Protein AF-A0A2E7J414-F1 (afdb_monomer_lite)

Structure (mmCIF, N/CA/C/O backbone):
data_AF-A0A2E7J414-F1
#
_entry.id   AF-A0A2E7J414-F1
#
loop_
_atom_site.group_PDB
_atom_site.id
_atom_site.type_symbol
_atom_site.label_atom_id
_atom_site.label_alt_id
_atom_site.label_comp_id
_atom_site.label_asym_id
_atom_site.label_entity_id
_atom_site.label_seq_id
_atom_site.pdbx_PDB_ins_code
_atom_site.Cartn_x
_atom_site.Cartn_y
_atom_site.Cartn_z
_atom_site.occupancy
_atom_site.B_iso_or_equiv
_atom_site.auth_seq_id
_atom_site.auth_comp_id
_atom_site.auth_asym_id
_atom_site.auth_atom_id
_atom_site.pdbx_PDB_model_num
ATOM 1 N N . MET A 1 1 ? 1.919 24.018 31.136 1.00 40.91 1 MET A N 1
ATOM 2 C CA . MET A 1 1 ? 0.605 23.724 30.531 1.00 40.91 1 MET A CA 1
ATOM 3 C C . MET A 1 1 ? 0.547 22.212 30.386 1.00 40.91 1 MET A C 1
ATOM 5 O O . MET A 1 1 ? 1.388 21.680 29.678 1.00 40.91 1 MET A O 1
ATOM 9 N N . LYS A 1 2 ? -0.281 21.501 31.162 1.00 40.59 2 LYS A N 1
ATOM 10 C CA . LYS A 1 2 ? -0.422 20.047 30.995 1.00 40.59 2 LYS A CA 1
ATOM 11 C C . LYS A 1 2 ? -1.263 19.840 29.737 1.00 40.59 2 LYS A C 1
ATOM 13 O O . LYS A 1 2 ? -2.448 20.152 29.769 1.00 40.59 2 LYS A O 1
ATOM 18 N N . MET A 1 3 ? -0.650 19.414 28.633 1.00 47.94 3 MET A N 1
ATOM 19 C CA . MET A 1 3 ? -1.403 18.806 27.534 1.00 47.94 3 MET A CA 1
ATOM 20 C C . MET A 1 3 ? -2.250 17.697 28.162 1.00 47.94 3 MET A C 1
ATOM 22 O O . MET A 1 3 ? -1.711 16.874 28.900 1.00 47.94 3 MET A O 1
ATOM 26 N N . ASN A 1 4 ? -3.568 17.726 27.959 1.00 56.62 4 ASN A N 1
ATOM 27 C CA . ASN A 1 4 ? -4.422 16.597 28.318 1.00 56.62 4 ASN A CA 1
ATOM 28 C C . ASN A 1 4 ? -3.848 15.372 27.594 1.00 56.62 4 ASN A C 1
ATOM 30 O O . ASN A 1 4 ? -3.858 15.351 26.366 1.00 56.62 4 ASN A O 1
ATOM 34 N N . GLU A 1 5 ? -3.309 14.395 28.327 1.00 59.69 5 GLU A N 1
ATOM 35 C CA . GLU A 1 5 ? -2.632 13.215 27.753 1.00 59.69 5 GLU A CA 1
ATOM 36 C C . GLU A 1 5 ? -3.516 12.495 26.714 1.00 59.69 5 GLU A C 1
ATOM 38 O O . GLU A 1 5 ? -3.015 12.058 25.679 1.00 59.69 5 GLU A O 1
ATOM 43 N N . PHE A 1 6 ? -4.840 12.528 26.921 1.00 60.97 6 PHE A N 1
ATOM 44 C CA . PHE A 1 6 ? -5.899 12.014 26.038 1.00 60.97 6 PHE A CA 1
ATOM 45 C C . PHE A 1 6 ? -6.058 12.734 24.683 1.00 60.97 6 PHE A C 1
ATOM 47 O O . PHE A 1 6 ? -6.895 12.346 23.879 1.00 60.97 6 PHE A O 1
ATOM 54 N N . ARG A 1 7 ? -5.300 13.804 24.418 1.00 72.75 7 ARG A N 1
ATOM 55 C CA . ARG A 1 7 ? -5.292 14.515 23.122 1.00 72.75 7 ARG A CA 1
ATOM 56 C C . ARG A 1 7 ? -3.905 14.604 22.493 1.00 72.75 7 ARG A C 1
ATOM 58 O O . ARG A 1 7 ? -3.725 15.323 21.513 1.00 72.75 7 ARG A O 1
ATOM 65 N N . SER A 1 8 ? -2.916 13.917 23.064 1.00 88.69 8 SER A N 1
ATOM 66 C CA . SER A 1 8 ? -1.578 13.892 22.475 1.00 88.69 8 SER A CA 1
ATOM 67 C C . SER A 1 8 ? -1.601 13.199 21.102 1.00 88.69 8 SER A C 1
ATOM 69 O O . SER A 1 8 ? -2.356 12.237 20.931 1.00 88.69 8 SER A O 1
ATOM 71 N N . PRO A 1 9 ? -0.773 13.636 20.132 1.00 91.56 9 PRO A N 1
ATOM 72 C CA . PRO A 1 9 ? -0.713 13.007 18.813 1.00 91.56 9 PRO A CA 1
ATOM 73 C C . PRO A 1 9 ? -0.449 11.501 18.884 1.00 91.56 9 PRO A C 1
ATOM 75 O O . PRO A 1 9 ? -1.093 10.733 18.182 1.00 91.56 9 PRO A O 1
ATOM 78 N N . SER A 1 10 ? 0.431 11.063 19.792 1.00 93.44 10 SER A N 1
ATOM 79 C CA . SER A 1 10 ? 0.738 9.644 19.998 1.00 93.44 10 SER A CA 1
ATOM 80 C C . SER A 1 10 ? -0.466 8.842 20.485 1.00 93.44 10 SER A C 1
ATOM 82 O O . SER A 1 10 ? -0.701 7.748 19.986 1.00 93.44 10 SER A O 1
ATOM 84 N N . TYR A 1 11 ? -1.246 9.392 21.422 1.00 94.00 11 TYR A N 1
ATOM 85 C CA . TYR A 1 11 ? -2.455 8.737 21.920 1.00 94.00 11 TYR A CA 1
ATOM 86 C C . TYR A 1 11 ? -3.505 8.599 20.813 1.00 94.00 11 TYR A C 1
ATOM 88 O O . TYR A 1 11 ? -4.060 7.522 20.620 1.00 94.00 11 TYR A O 1
ATOM 96 N N . LEU A 1 12 ? -3.748 9.669 20.048 1.00 96.06 12 LEU A N 1
ATOM 97 C CA . LEU A 1 12 ? -4.712 9.647 18.944 1.00 96.06 12 LEU A CA 1
ATOM 98 C C . LEU A 1 12 ? -4.251 8.730 17.802 1.00 96.06 12 LEU A C 1
ATOM 100 O O . LEU A 1 12 ? -5.072 8.037 17.203 1.00 96.06 12 LEU A O 1
ATOM 104 N N . ASN A 1 13 ? -2.943 8.672 17.534 1.00 96.94 13 ASN A N 1
ATOM 105 C CA . ASN A 1 13 ? -2.360 7.738 16.575 1.00 96.94 13 ASN A CA 1
ATOM 106 C C . ASN A 1 13 ? -2.588 6.285 17.002 1.00 96.94 13 ASN A C 1
ATOM 108 O O . ASN A 1 13 ? -3.041 5.474 16.199 1.00 96.94 13 ASN A O 1
ATOM 112 N N . GLU A 1 14 ? -2.314 5.958 18.267 1.00 96.62 14 GLU A N 1
ATOM 113 C CA . GLU A 1 14 ? -2.543 4.622 18.823 1.00 96.62 14 GLU A CA 1
ATOM 114 C C . GLU A 1 14 ? -4.031 4.252 18.788 1.00 96.62 14 GLU A C 1
ATOM 116 O O . GLU A 1 14 ? -4.389 3.154 18.365 1.00 96.62 14 GLU A O 1
ATOM 121 N N . LEU A 1 15 ? -4.912 5.185 19.156 1.00 96.62 15 LEU A N 1
ATOM 122 C CA . LEU A 1 15 ? -6.359 4.992 19.128 1.00 96.62 15 LEU A CA 1
ATOM 123 C C . LEU A 1 15 ? -6.866 4.666 17.716 1.00 96.62 15 LEU A C 1
ATOM 125 O O . LEU A 1 15 ? -7.542 3.656 17.516 1.00 96.62 15 LEU A O 1
ATOM 129 N N . LEU A 1 16 ? -6.488 5.472 16.721 1.00 97.75 16 LEU A N 1
ATOM 130 C CA . LEU A 1 16 ? -6.890 5.251 15.333 1.00 97.75 16 LEU A CA 1
ATOM 131 C C . LEU A 1 16 ? -6.248 3.988 14.737 1.00 97.75 16 LEU A C 1
ATOM 133 O O . LEU A 1 16 ? -6.903 3.252 13.999 1.00 97.75 16 LEU A O 1
ATOM 137 N N . THR A 1 17 ? -4.999 3.687 15.104 1.00 98.19 17 THR A N 1
ATOM 138 C CA . THR A 1 17 ? -4.317 2.445 14.706 1.00 98.19 17 THR A CA 1
ATOM 139 C C . THR A 1 17 ? -5.018 1.219 15.287 1.00 98.19 17 THR A C 1
ATOM 141 O O . THR A 1 17 ? -5.158 0.215 14.597 1.00 98.19 17 THR A O 1
ATOM 144 N N . ASN A 1 18 ? -5.532 1.293 16.517 1.00 97.69 18 ASN A N 1
ATOM 145 C CA . ASN A 1 18 ? -6.303 0.208 17.122 1.00 97.69 18 ASN A CA 1
ATOM 146 C C . ASN A 1 18 ? -7.631 -0.037 16.392 1.00 97.69 18 ASN A C 1
ATOM 148 O O . ASN A 1 18 ? -8.012 -1.192 16.192 1.00 97.69 18 ASN A O 1
ATOM 152 N N . HIS A 1 19 ? -8.330 1.020 15.968 1.00 98.38 19 HIS A N 1
ATOM 153 C CA . HIS A 1 19 ? -9.532 0.877 15.137 1.00 98.38 19 HIS A CA 1
ATOM 154 C C . HIS A 1 19 ? -9.221 0.247 13.783 1.00 98.38 19 HIS A C 1
ATOM 156 O O . HIS A 1 19 ? -9.902 -0.698 13.379 1.00 98.38 19 H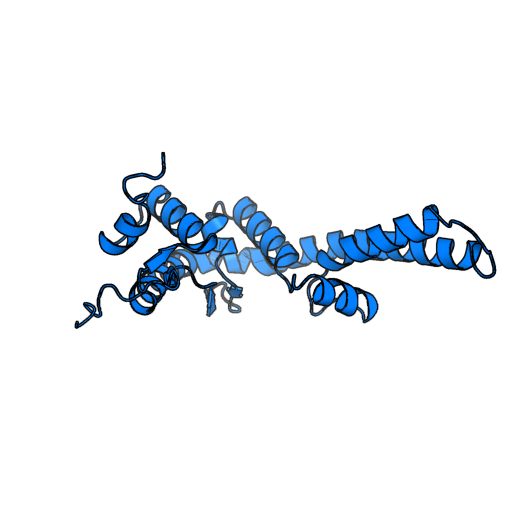IS A O 1
ATOM 162 N N . LEU A 1 20 ? -8.151 0.703 13.124 1.00 98.56 20 LEU A N 1
ATOM 163 C CA . LEU A 1 20 ? -7.664 0.087 11.894 1.00 98.56 20 LEU A CA 1
ATOM 164 C C . LEU A 1 20 ? -7.336 -1.397 12.111 1.00 98.56 20 LEU A C 1
ATOM 166 O O . LEU A 1 20 ? -7.814 -2.243 11.361 1.00 98.56 20 LEU A O 1
ATOM 170 N N . GLY A 1 21 ? -6.591 -1.725 13.167 1.00 98.06 21 GLY A N 1
ATOM 171 C CA . GLY A 1 21 ? -6.227 -3.098 13.511 1.00 98.06 21 GLY A CA 1
ATOM 172 C C . GLY A 1 21 ? -7.446 -3.995 13.703 1.00 98.06 21 GLY A C 1
ATOM 173 O O . GLY A 1 21 ? -7.512 -5.064 13.110 1.00 98.06 21 GLY A O 1
ATOM 174 N N . ARG A 1 22 ? -8.471 -3.536 14.434 1.00 98.12 22 ARG A N 1
ATOM 175 C CA . ARG A 1 22 ? -9.729 -4.287 14.610 1.00 98.12 22 ARG A CA 1
ATOM 176 C C . ARG A 1 22 ? -10.480 -4.505 13.298 1.00 98.12 22 ARG A C 1
ATOM 178 O O . ARG A 1 22 ? -11.034 -5.588 13.095 1.00 98.12 22 ARG A O 1
ATOM 185 N N . TYR A 1 23 ? -10.515 -3.499 12.421 1.00 98.12 23 TYR A N 1
ATOM 186 C CA . TYR A 1 23 ? -11.114 -3.632 11.091 1.00 98.12 23 TYR A CA 1
ATOM 187 C C . TYR A 1 23 ? -10.374 -4.680 10.255 1.00 98.12 23 TYR A C 1
ATOM 189 O O . TYR A 1 23 ? -11.012 -5.565 9.684 1.00 98.12 23 TYR A O 1
ATOM 197 N N . ILE A 1 24 ? -9.040 -4.628 10.227 1.00 98.25 24 ILE A N 1
ATOM 198 C CA . ILE A 1 24 ? -8.214 -5.603 9.507 1.00 98.25 24 ILE A CA 1
ATOM 199 C C . ILE A 1 24 ? -8.390 -7.005 10.096 1.00 98.25 24 ILE A C 1
ATOM 201 O O . ILE A 1 24 ? -8.693 -7.936 9.358 1.00 98.25 24 ILE A O 1
ATOM 205 N N . ASP A 1 25 ? -8.309 -7.157 11.416 1.00 97.44 25 ASP A N 1
ATOM 206 C CA . ASP A 1 25 ? -8.428 -8.449 12.098 1.00 97.44 25 ASP A CA 1
ATOM 207 C C . ASP A 1 25 ? -9.790 -9.111 11.881 1.00 97.44 25 ASP A C 1
ATOM 209 O O . ASP A 1 25 ? -9.872 -10.328 11.702 1.00 97.44 25 ASP A O 1
ATOM 213 N N . SER A 1 26 ? -10.865 -8.318 11.839 1.00 97.50 26 SER A N 1
ATOM 214 C CA . SER A 1 26 ? -12.214 -8.816 11.532 1.00 97.50 26 SER A CA 1
ATOM 215 C C . SER A 1 26 ? -12.315 -9.376 10.107 1.00 97.50 26 SER A C 1
ATOM 217 O O . SER A 1 26 ? -13.150 -10.239 9.834 1.00 97.50 26 SER A O 1
ATOM 219 N N . ASN A 1 27 ? -11.430 -8.933 9.212 1.00 97.81 27 ASN A N 1
ATOM 220 C CA . ASN A 1 27 ? -11.404 -9.288 7.796 1.00 97.81 27 ASN A CA 1
ATOM 221 C C . ASN A 1 27 ? -10.160 -10.095 7.383 1.00 97.81 27 ASN A C 1
ATOM 223 O O . ASN A 1 27 ? -9.979 -10.379 6.200 1.00 97.81 27 ASN A O 1
ATOM 227 N N . LYS A 1 28 ? -9.321 -10.519 8.336 1.00 97.25 28 LYS A N 1
ATOM 228 C CA . LYS A 1 28 ? -8.009 -11.122 8.051 1.00 97.25 28 LYS A CA 1
ATOM 229 C C . LYS A 1 28 ? -8.065 -12.378 7.187 1.00 97.25 28 LYS A C 1
ATOM 231 O O . LYS A 1 28 ? -7.169 -12.613 6.391 1.00 97.25 28 LYS A O 1
ATOM 236 N N . HIS A 1 29 ? -9.149 -13.151 7.284 1.00 97.69 29 HIS A N 1
ATOM 237 C CA . HIS A 1 29 ? -9.360 -14.331 6.446 1.00 97.69 29 HIS A CA 1
ATOM 238 C C . HIS A 1 29 ? -9.423 -13.970 4.952 1.00 97.69 29 HIS A C 1
ATOM 240 O O . HIS A 1 29 ? -8.772 -14.629 4.149 1.00 97.69 29 HIS A O 1
ATOM 246 N N . LEU A 1 30 ? -10.110 -12.877 4.591 1.00 97.62 30 LEU A N 1
ATOM 247 C CA . LEU A 1 30 ? -10.179 -12.388 3.210 1.00 97.62 30 LEU A CA 1
ATOM 248 C C . LEU A 1 30 ? -8.802 -11.958 2.709 1.00 97.62 30 LEU A C 1
ATOM 250 O O . LEU A 1 30 ? -8.463 -12.182 1.550 1.00 97.62 30 LEU A O 1
ATOM 254 N N . ILE A 1 31 ? -8.006 -11.339 3.581 1.00 97.25 31 ILE A N 1
ATOM 255 C CA . ILE A 1 31 ? -6.650 -10.907 3.248 1.00 97.25 31 ILE A CA 1
ATOM 256 C C . ILE A 1 31 ? -5.768 -12.137 3.039 1.00 97.25 31 ILE A C 1
ATOM 258 O O . ILE A 1 31 ? -5.191 -12.280 1.967 1.00 97.25 31 ILE A O 1
ATOM 262 N N . ASN A 1 32 ? -5.728 -13.055 4.005 1.00 96.88 32 ASN A N 1
ATOM 263 C CA . ASN A 1 32 ? -4.922 -14.275 3.955 1.00 96.88 32 ASN A CA 1
ATOM 264 C C . ASN A 1 32 ? -5.209 -15.118 2.703 1.00 96.88 32 ASN A C 1
ATOM 266 O O . ASN A 1 32 ? -4.296 -15.486 1.970 1.00 96.88 32 ASN A O 1
ATOM 270 N N . GLU A 1 33 ? -6.488 -15.353 2.398 1.00 97.44 33 GLU A N 1
ATOM 271 C CA . GLU A 1 33 ? -6.899 -16.169 1.249 1.00 97.44 33 GLU A CA 1
ATOM 272 C C . GLU A 1 33 ? -6.473 -15.585 -0.110 1.00 97.44 33 GLU A C 1
ATOM 274 O O . GLU A 1 33 ? -6.367 -16.334 -1.082 1.00 97.44 33 GLU A O 1
ATOM 279 N N . ASN A 1 34 ? -6.217 -14.273 -0.194 1.00 97.19 34 ASN A N 1
ATOM 280 C CA . ASN A 1 34 ? -5.932 -13.578 -1.454 1.00 97.19 34 ASN A CA 1
ATOM 281 C C . ASN A 1 34 ? -4.512 -12.991 -1.546 1.00 97.19 34 ASN A C 1
ATOM 283 O O . ASN A 1 34 ? -4.035 -12.733 -2.654 1.00 97.19 34 ASN A O 1
ATOM 287 N N . TYR A 1 35 ? -3.822 -12.768 -0.423 1.00 95.31 35 TYR A N 1
ATOM 288 C CA . TYR A 1 35 ? -2.569 -12.008 -0.371 1.00 95.31 35 TYR A CA 1
ATOM 289 C C . TYR A 1 35 ? -1.493 -12.587 -1.289 1.00 95.31 35 TYR A C 1
ATOM 291 O O . TYR A 1 35 ? -0.990 -11.891 -2.175 1.00 95.31 35 TYR A O 1
ATOM 299 N N . ASP A 1 36 ? -1.188 -13.875 -1.137 1.00 94.31 36 ASP A N 1
ATOM 300 C CA . ASP A 1 36 ? -0.124 -14.529 -1.898 1.00 94.31 36 ASP A CA 1
ATOM 301 C C . ASP A 1 36 ? -0.424 -14.563 -3.399 1.00 94.31 36 ASP A C 1
ATOM 303 O O . ASP A 1 36 ? 0.462 -14.316 -4.223 1.00 94.31 36 ASP A O 1
ATOM 307 N N . SER A 1 37 ? -1.677 -14.832 -3.784 1.00 96.12 37 SER A N 1
ATOM 308 C CA . SER A 1 37 ? -2.068 -14.855 -5.196 1.00 96.12 37 SER A CA 1
ATOM 309 C C . SER A 1 37 ? -2.005 -13.470 -5.833 1.00 96.12 37 SER A C 1
ATOM 311 O O . SER A 1 37 ? -1.508 -13.335 -6.957 1.00 96.12 37 SER A O 1
ATOM 313 N N . GLU A 1 38 ? -2.456 -12.435 -5.121 1.00 96.06 38 GLU A N 1
ATOM 314 C CA . GLU A 1 38 ? -2.444 -11.061 -5.619 1.00 96.06 38 GLU A CA 1
ATOM 315 C C . GLU A 1 38 ? -1.023 -10.497 -5.694 1.00 96.06 38 GLU A C 1
ATOM 317 O O . GLU A 1 38 ? -0.655 -9.897 -6.711 1.00 96.06 38 GLU A O 1
ATOM 322 N N . LEU A 1 39 ? -0.187 -10.770 -4.687 1.00 93.25 39 LEU A N 1
ATOM 323 C CA . LEU A 1 39 ? 1.233 -10.426 -4.697 1.00 93.25 39 LEU A CA 1
ATOM 324 C C . LEU A 1 39 ? 1.961 -11.132 -5.846 1.00 93.25 39 LEU A C 1
ATOM 326 O O . LEU A 1 39 ? 2.659 -10.484 -6.628 1.00 93.25 39 LEU A O 1
ATOM 330 N N . ALA A 1 40 ? 1.759 -12.441 -6.014 1.00 93.94 40 ALA A N 1
ATOM 331 C CA . ALA A 1 40 ? 2.371 -13.194 -7.105 1.00 93.94 40 ALA A CA 1
ATOM 332 C C . ALA A 1 40 ? 1.917 -12.684 -8.482 1.00 93.94 40 ALA A C 1
ATOM 334 O O . ALA A 1 40 ? 2.725 -12.598 -9.414 1.00 93.94 40 ALA A O 1
ATOM 335 N N . SER A 1 41 ? 0.637 -12.322 -8.631 1.00 94.38 41 SER A N 1
ATOM 336 C CA . SER A 1 41 ? 0.124 -11.728 -9.867 1.00 94.38 41 SER A CA 1
ATOM 337 C C . SER A 1 41 ? 0.725 -10.347 -10.129 1.00 94.38 41 SER A C 1
ATOM 339 O O . SER A 1 41 ? 1.035 -10.045 -11.284 1.00 94.38 41 SER A O 1
ATOM 341 N N . TYR A 1 42 ? 0.877 -9.510 -9.102 1.00 94.69 42 TYR A N 1
ATOM 342 C CA . TYR A 1 42 ? 1.517 -8.204 -9.220 1.00 94.69 42 TYR A CA 1
ATOM 343 C C . TYR A 1 42 ? 2.974 -8.345 -9.667 1.00 94.69 42 TYR A C 1
ATOM 345 O O . TYR A 1 42 ? 3.353 -7.799 -10.705 1.00 94.69 42 TYR A O 1
ATOM 353 N N . VAL A 1 43 ? 3.753 -9.150 -8.939 1.00 93.62 43 VAL A N 1
ATOM 354 C CA . VAL A 1 43 ? 5.177 -9.397 -9.199 1.00 93.62 43 VAL A CA 1
ATOM 355 C C . VAL A 1 43 ? 5.405 -9.923 -10.610 1.00 93.62 43 VAL A C 1
ATOM 357 O O . VAL A 1 43 ? 6.313 -9.469 -11.304 1.00 93.62 43 VAL A O 1
ATOM 360 N N . ARG A 1 44 ? 4.574 -10.866 -11.067 1.00 93.19 44 ARG A N 1
ATOM 361 C CA . ARG A 1 44 ? 4.684 -11.418 -12.422 1.00 93.19 44 ARG A CA 1
ATOM 362 C C . ARG A 1 44 ? 4.572 -10.327 -13.484 1.00 93.19 44 ARG A C 1
ATOM 364 O O . ARG A 1 44 ? 5.352 -10.319 -14.430 1.00 93.19 44 ARG A O 1
ATOM 371 N N . ASN A 1 45 ? 3.624 -9.409 -13.322 1.00 91.69 45 ASN A N 1
ATOM 372 C CA . ASN A 1 45 ? 3.375 -8.353 -14.297 1.00 91.69 45 ASN A CA 1
ATOM 373 C C . ASN A 1 45 ? 4.436 -7.246 -14.230 1.00 91.69 45 ASN A C 1
ATOM 375 O O . ASN A 1 45 ? 4.927 -6.810 -15.271 1.00 91.69 45 ASN A O 1
ATOM 379 N N . SER A 1 46 ? 4.821 -6.812 -13.026 1.00 91.62 46 SER A N 1
ATOM 380 C CA . SER A 1 46 ? 5.823 -5.754 -12.854 1.00 91.62 46 SER A CA 1
ATOM 381 C C . SER A 1 46 ? 7.204 -6.198 -13.337 1.00 91.62 46 SER A C 1
ATOM 383 O O . SER A 1 46 ? 7.888 -5.439 -14.026 1.00 91.62 46 SER A O 1
ATOM 385 N N . LYS A 1 47 ? 7.577 -7.456 -13.077 1.00 89.50 47 LYS A N 1
ATOM 386 C CA . LYS A 1 47 ? 8.842 -8.032 -13.537 1.00 89.50 47 LYS A CA 1
ATOM 387 C C . LYS A 1 47 ? 8.953 -8.051 -15.061 1.00 89.50 47 LYS A C 1
ATOM 389 O O . LYS A 1 47 ? 9.975 -7.624 -15.585 1.00 89.50 47 LYS A O 1
ATOM 394 N N . VAL A 1 48 ? 7.892 -8.449 -15.770 1.00 91.50 48 VAL A N 1
ATOM 395 C CA . VAL A 1 48 ? 7.873 -8.440 -17.245 1.00 91.50 48 VAL A CA 1
ATOM 396 C C . VAL A 1 48 ? 8.111 -7.032 -17.795 1.00 91.50 48 VAL A C 1
ATOM 398 O O . VAL A 1 48 ? 8.903 -6.861 -18.723 1.00 91.50 48 VAL A O 1
ATOM 401 N N . ILE A 1 49 ? 7.465 -6.015 -17.215 1.00 91.00 49 ILE A N 1
ATOM 402 C CA . ILE A 1 49 ? 7.653 -4.616 -17.627 1.00 91.00 49 ILE A CA 1
ATOM 403 C C . ILE A 1 49 ? 9.110 -4.199 -17.416 1.00 91.00 49 ILE A C 1
ATOM 405 O O . ILE A 1 49 ? 9.742 -3.697 -18.346 1.00 91.00 49 ILE A O 1
ATOM 409 N N . PHE A 1 50 ? 9.655 -4.434 -16.222 1.00 90.62 50 PHE A N 1
ATOM 410 C CA . PHE A 1 50 ? 11.026 -4.059 -15.886 1.00 90.62 50 PHE A CA 1
ATOM 411 C C . PHE A 1 50 ? 12.064 -4.750 -16.776 1.00 90.62 50 PHE A C 1
ATOM 413 O O . PHE A 1 50 ? 12.932 -4.081 -17.336 1.00 90.62 50 PHE A O 1
ATOM 420 N N . GLU A 1 51 ? 11.953 -6.065 -16.964 1.00 90.31 51 GLU A N 1
ATOM 421 C C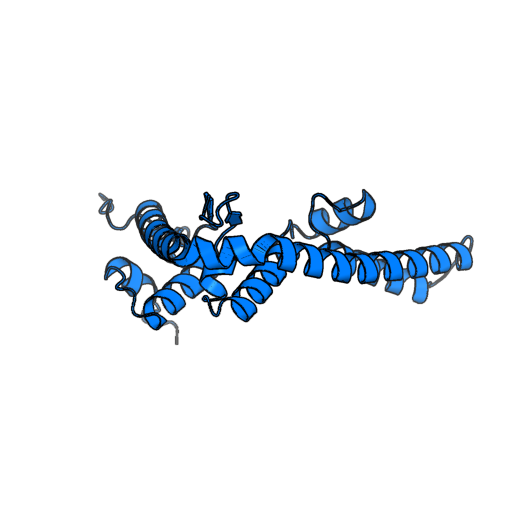A . GLU A 1 51 ? 12.882 -6.839 -17.792 1.00 90.31 51 GLU A CA 1
ATOM 422 C C . GLU A 1 51 ? 12.842 -6.391 -19.257 1.00 90.31 51 GLU A C 1
ATOM 424 O O . GLU A 1 51 ? 13.897 -6.203 -19.863 1.00 90.31 51 GLU A O 1
ATOM 429 N N . THR A 1 52 ? 11.649 -6.108 -19.791 1.00 92.69 52 THR A N 1
ATOM 430 C CA . THR A 1 52 ? 11.488 -5.581 -21.156 1.00 92.69 52 THR A CA 1
ATOM 431 C C . THR A 1 52 ? 12.176 -4.223 -21.317 1.00 92.69 52 THR A C 1
ATOM 433 O O . THR A 1 52 ? 12.905 -4.005 -22.285 1.00 92.69 52 THR A O 1
ATOM 436 N N . GLN A 1 53 ? 11.990 -3.297 -20.366 1.00 92.75 53 GLN A N 1
ATOM 437 C CA . GLN A 1 53 ? 12.654 -1.987 -20.431 1.00 92.75 53 GLN A CA 1
ATOM 438 C C . GLN A 1 53 ? 14.173 -2.114 -20.309 1.00 92.75 53 GLN A C 1
ATOM 440 O O . GLN A 1 53 ? 14.913 -1.415 -21.003 1.00 92.75 53 GLN A O 1
ATOM 445 N N . ARG A 1 54 ? 14.647 -3.035 -19.466 1.00 90.56 54 ARG A N 1
ATOM 446 C CA . ARG A 1 54 ? 16.075 -3.289 -19.280 1.00 90.56 54 ARG A CA 1
ATOM 447 C C . ARG A 1 54 ? 16.731 -3.854 -20.538 1.00 90.56 54 ARG A C 1
ATOM 449 O O . ARG A 1 54 ? 17.852 -3.469 -20.859 1.00 90.56 54 ARG A O 1
ATOM 456 N N . GLU A 1 55 ? 16.053 -4.739 -21.262 1.00 92.31 55 GLU A N 1
ATOM 457 C CA . GLU A 1 55 ? 16.545 -5.255 -22.544 1.00 92.31 55 GLU A CA 1
ATOM 458 C C . GLU A 1 55 ? 16.667 -4.137 -23.590 1.00 92.31 55 GLU A C 1
ATOM 460 O O . GLU A 1 55 ? 17.709 -3.999 -24.231 1.00 92.31 55 GLU A O 1
ATOM 465 N N . ILE A 1 56 ? 15.649 -3.276 -23.705 1.00 91.81 56 ILE A N 1
ATOM 466 C CA . ILE A 1 56 ? 15.680 -2.116 -24.611 1.00 91.81 56 ILE A CA 1
ATOM 467 C C . ILE A 1 56 ? 16.841 -1.178 -24.260 1.00 91.81 56 ILE A C 1
ATOM 469 O O . ILE A 1 56 ? 17.551 -0.724 -25.159 1.00 91.81 56 ILE A O 1
ATOM 473 N N . GLN A 1 57 ? 17.056 -0.903 -22.971 1.00 92.25 57 GLN A N 1
ATOM 474 C CA . GLN A 1 57 ? 18.150 -0.050 -22.512 1.00 92.25 57 GLN A CA 1
ATOM 475 C C . GLN A 1 57 ? 19.521 -0.635 -22.868 1.00 92.25 57 GLN A C 1
ATOM 477 O O . GLN A 1 57 ? 20.352 0.088 -23.412 1.00 92.25 57 GLN A O 1
ATOM 482 N N . ARG A 1 58 ? 19.743 -1.935 -22.629 1.00 91.00 58 ARG A N 1
ATOM 483 C CA . ARG A 1 58 ? 20.996 -2.617 -23.000 1.00 91.00 58 ARG A CA 1
ATOM 484 C C . ARG A 1 58 ? 21.256 -2.541 -24.502 1.00 91.00 58 ARG A C 1
ATOM 486 O O . ARG A 1 58 ? 22.343 -2.153 -24.915 1.00 91.00 58 ARG A O 1
ATOM 493 N N . ASN A 1 59 ? 20.239 -2.812 -25.318 1.00 91.44 59 ASN A N 1
ATOM 494 C CA . ASN A 1 59 ? 20.352 -2.720 -26.775 1.00 91.44 59 ASN A CA 1
ATOM 495 C C . ASN A 1 59 ? 20.670 -1.286 -27.236 1.00 91.44 59 ASN A C 1
ATOM 497 O O . ASN A 1 59 ? 21.450 -1.082 -28.169 1.00 91.44 59 ASN A O 1
ATOM 501 N N . ALA A 1 60 ? 20.082 -0.276 -26.584 1.00 89.44 60 ALA A N 1
ATOM 502 C CA . ALA A 1 60 ? 20.406 1.120 -26.849 1.00 89.44 60 ALA A CA 1
ATOM 503 C C . ALA A 1 60 ? 21.858 1.433 -26.452 1.00 89.44 60 ALA A C 1
ATOM 505 O O . ALA A 1 60 ? 22.595 1.998 -27.257 1.00 89.44 60 ALA A O 1
ATOM 506 N N . GLU A 1 61 ? 22.291 1.038 -25.256 1.00 88.88 61 GLU A N 1
ATOM 507 C CA . GLU A 1 61 ? 23.663 1.228 -24.775 1.00 88.88 61 GLU A CA 1
ATOM 508 C C . GLU A 1 61 ? 24.692 0.628 -25.744 1.00 88.88 61 GLU A C 1
ATOM 510 O O . GLU A 1 61 ? 25.627 1.315 -26.159 1.00 88.88 61 GLU A O 1
ATOM 515 N N . GLU A 1 62 ? 24.471 -0.609 -26.193 1.00 88.38 62 GLU A N 1
ATOM 516 C CA . GLU A 1 62 ? 25.321 -1.278 -27.180 1.00 88.38 62 GLU A CA 1
ATOM 517 C C . GLU A 1 62 ? 25.375 -0.508 -28.508 1.00 88.38 62 GLU A C 1
ATOM 519 O O . GLU A 1 62 ? 26.462 -0.248 -29.033 1.00 88.38 62 GLU A O 1
ATOM 524 N N . PHE A 1 63 ? 24.226 -0.072 -29.039 1.00 85.44 63 PHE A N 1
ATOM 525 C CA . PHE A 1 63 ? 24.153 0.673 -30.302 1.00 85.44 63 PHE A CA 1
ATOM 526 C C . PHE A 1 63 ? 24.849 2.043 -30.247 1.00 85.44 63 PHE A C 1
ATOM 528 O O . PHE A 1 63 ? 25.422 2.508 -31.247 1.00 85.44 63 PHE A O 1
ATOM 535 N N . TYR A 1 64 ? 24.766 2.714 -29.097 1.00 83.19 64 TYR A N 1
ATOM 536 C CA . TYR A 1 64 ? 25.347 4.035 -28.875 1.00 83.19 64 TYR A CA 1
ATOM 537 C C . TYR A 1 64 ? 26.776 3.994 -28.315 1.00 83.19 64 TYR A C 1
ATOM 539 O O . TYR A 1 64 ? 27.418 5.045 -28.246 1.00 83.19 64 TYR A O 1
ATOM 547 N N . SER A 1 65 ? 27.307 2.814 -27.982 1.00 75.19 65 SER A N 1
ATOM 548 C CA . SER A 1 65 ? 28.671 2.656 -27.475 1.00 75.19 65 SER A CA 1
ATOM 549 C C . SER A 1 65 ? 29.706 3.330 -28.396 1.00 75.19 65 SER A C 1
ATOM 551 O O . SER A 1 65 ? 29.752 3.121 -29.610 1.00 75.19 65 SER A O 1
ATOM 553 N N . GLY A 1 66 ? 30.511 4.231 -27.821 1.00 65.88 66 GLY A N 1
ATOM 554 C CA . GLY A 1 66 ? 31.537 4.997 -28.542 1.00 65.88 66 GLY A CA 1
ATOM 555 C C . GLY A 1 66 ? 31.038 6.189 -29.374 1.00 65.88 66 GLY A C 1
ATOM 556 O O . GLY A 1 66 ? 31.844 6.811 -30.069 1.00 65.88 66 GLY A O 1
ATOM 557 N N . ARG A 1 67 ? 29.747 6.548 -29.321 1.00 72.94 67 ARG A N 1
ATOM 558 C CA . ARG A 1 67 ? 29.215 7.731 -30.021 1.00 72.94 67 ARG A CA 1
ATOM 559 C C . ARG A 1 67 ? 29.299 8.997 -29.163 1.00 72.94 67 ARG A C 1
ATOM 561 O O . ARG A 1 67 ? 29.076 8.969 -27.960 1.00 72.94 67 ARG A O 1
ATOM 568 N N . ILE A 1 68 ? 29.577 10.131 -29.811 1.00 62.47 68 ILE A N 1
ATOM 569 C CA . ILE A 1 68 ? 29.579 11.470 -29.201 1.00 62.47 68 ILE A CA 1
ATOM 570 C C . ILE A 1 68 ? 28.342 12.224 -29.705 1.00 62.47 68 ILE A C 1
ATOM 572 O O . ILE A 1 68 ? 28.154 12.355 -30.914 1.00 62.47 68 ILE A O 1
ATOM 576 N N . GLY A 1 69 ? 27.501 12.727 -28.799 1.00 74.94 69 GLY A N 1
ATOM 577 C CA . GLY A 1 69 ? 26.304 13.506 -29.136 1.00 74.94 69 GLY A CA 1
ATOM 578 C C . GLY A 1 69 ? 25.076 13.111 -28.314 1.00 74.94 69 GLY A C 1
ATOM 579 O O . GLY A 1 69 ? 25.178 12.337 -27.369 1.00 74.94 69 GLY A O 1
ATOM 580 N N . LYS A 1 70 ? 23.905 13.658 -28.666 1.00 78.81 70 LYS A N 1
ATOM 581 C CA . LYS A 1 70 ? 22.632 13.293 -28.023 1.00 78.81 70 LYS A CA 1
ATOM 582 C C . LYS A 1 70 ? 22.250 11.854 -28.367 1.00 78.81 70 LYS A C 1
ATOM 584 O O . LYS A 1 70 ? 22.296 11.472 -29.537 1.00 78.81 70 LYS A O 1
ATOM 589 N N . MET A 1 71 ? 21.798 11.100 -27.368 1.00 86.12 71 MET A N 1
ATOM 590 C CA . MET A 1 71 ? 21.423 9.691 -27.502 1.00 86.12 71 MET A CA 1
ATOM 591 C C . MET A 1 71 ? 19.980 9.502 -27.018 1.00 86.12 71 MET A C 1
ATOM 593 O O . MET A 1 71 ? 19.743 8.823 -26.025 1.00 86.12 71 MET A O 1
ATOM 597 N N . PRO A 1 72 ? 18.987 10.096 -27.707 1.00 86.62 72 PRO A N 1
ATOM 598 C CA . PRO A 1 72 ? 17.630 10.228 -27.176 1.00 86.62 72 PRO A CA 1
ATOM 599 C C . PRO A 1 72 ? 16.978 8.887 -26.825 1.00 86.62 72 PRO A C 1
ATOM 601 O O . PRO A 1 72 ? 16.237 8.811 -25.853 1.00 86.62 72 PRO A O 1
ATOM 604 N N . ILE A 1 73 ? 17.261 7.822 -27.580 1.00 88.69 73 ILE A N 1
ATOM 605 C CA . ILE A 1 73 ? 16.726 6.487 -27.286 1.00 88.69 73 ILE A CA 1
ATOM 606 C C . ILE A 1 73 ? 17.368 5.899 -26.023 1.00 88.69 73 ILE A C 1
ATOM 608 O O . ILE A 1 73 ? 16.656 5.346 -25.190 1.00 88.69 73 ILE A O 1
ATOM 612 N N . TYR A 1 74 ? 18.682 6.066 -25.841 1.00 89.06 74 TYR A N 1
ATOM 613 C CA . TYR A 1 74 ? 19.369 5.645 -24.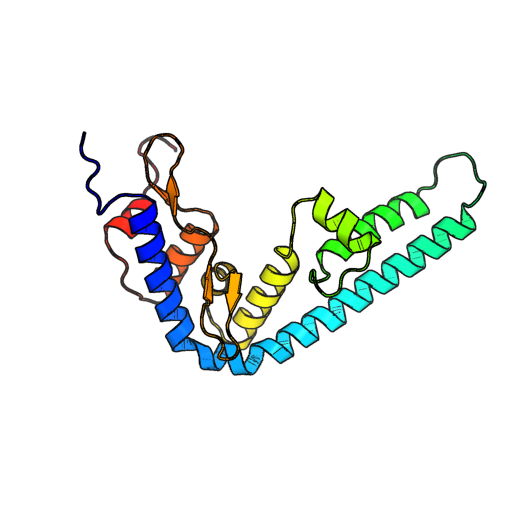618 1.00 89.06 74 TYR A CA 1
ATOM 614 C C . TYR A 1 74 ? 18.861 6.425 -23.398 1.00 89.06 74 TYR A C 1
ATOM 616 O O . TYR A 1 74 ? 18.480 5.819 -22.394 1.00 89.06 74 TYR A O 1
ATOM 624 N N . ASP A 1 75 ? 18.755 7.749 -23.516 1.00 88.44 75 ASP A N 1
ATOM 625 C CA . ASP A 1 75 ? 18.281 8.623 -22.440 1.00 88.44 75 ASP A CA 1
ATOM 626 C C . ASP A 1 75 ? 16.842 8.259 -22.022 1.00 88.44 75 ASP A C 1
ATOM 628 O O . ASP A 1 75 ? 16.557 8.073 -20.837 1.00 88.44 75 ASP A O 1
ATOM 632 N N . LEU A 1 76 ? 15.940 8.071 -22.997 1.00 90.88 76 LEU A N 1
ATOM 633 C CA . LEU A 1 76 ? 14.558 7.649 -22.745 1.00 90.88 76 LEU A CA 1
ATOM 634 C C . LEU A 1 76 ? 14.482 6.248 -22.132 1.00 90.88 76 LEU A C 1
ATOM 636 O O . LEU A 1 76 ? 13.727 6.038 -21.185 1.00 90.88 76 LEU A O 1
ATOM 640 N N . SER A 1 77 ? 15.270 5.293 -22.630 1.00 91.06 77 SER A N 1
ATOM 641 C CA . SER A 1 77 ? 15.292 3.934 -22.075 1.00 91.06 77 SER A CA 1
ATOM 642 C C . SER A 1 77 ? 15.787 3.910 -20.624 1.00 91.06 77 SER A C 1
ATOM 644 O O . SER A 1 77 ? 15.219 3.208 -19.793 1.00 91.06 77 SER A O 1
ATOM 646 N N . THR A 1 78 ? 16.768 4.749 -20.279 1.00 88.69 78 THR A N 1
ATOM 647 C CA . THR A 1 78 ? 17.281 4.885 -18.907 1.00 88.69 78 THR A CA 1
ATOM 648 C C . THR A 1 78 ? 16.220 5.455 -17.967 1.00 88.69 78 THR A C 1
ATOM 650 O O . THR A 1 78 ? 16.048 4.962 -16.848 1.00 88.69 78 THR A O 1
ATOM 653 N N . PHE A 1 79 ? 15.460 6.454 -18.428 1.00 89.50 79 PHE A N 1
ATOM 654 C CA . PHE A 1 79 ? 14.313 6.970 -17.683 1.00 89.50 79 PHE A CA 1
ATOM 655 C C . PHE A 1 79 ? 13.259 5.878 -17.448 1.00 89.50 79 PHE A C 1
ATOM 657 O O . PHE A 1 79 ? 12.810 5.694 -16.318 1.00 89.50 79 PHE A O 1
ATOM 664 N N . LEU A 1 80 ? 12.896 5.118 -18.486 1.00 91.88 80 LEU A N 1
ATOM 665 C CA . LEU A 1 80 ? 11.886 4.063 -18.380 1.00 91.88 80 LEU A CA 1
ATOM 666 C C . LEU A 1 80 ? 12.323 2.919 -17.459 1.00 91.88 80 LEU A C 1
ATOM 668 O O . LEU A 1 80 ? 11.503 2.440 -16.684 1.00 91.88 80 LEU A O 1
ATOM 672 N N . VAL A 1 81 ? 13.597 2.518 -17.479 1.00 89.69 81 VAL A N 1
ATOM 673 C CA . VAL A 1 81 ? 14.143 1.533 -16.526 1.00 89.69 81 VAL A CA 1
ATOM 674 C C . VAL A 1 81 ? 14.094 2.066 -15.095 1.00 89.69 81 VAL A C 1
ATOM 676 O O . VAL A 1 81 ? 13.701 1.338 -14.184 1.00 89.69 81 VAL A O 1
ATOM 679 N N . THR A 1 82 ? 14.433 3.342 -14.892 1.00 87.81 82 THR A N 1
ATOM 680 C CA . THR A 1 82 ? 14.320 4.002 -13.582 1.00 87.81 82 THR A CA 1
ATOM 681 C C . THR A 1 82 ? 12.878 3.972 -13.082 1.00 87.81 82 THR A C 1
ATOM 683 O O . THR A 1 82 ? 12.621 3.488 -11.984 1.00 87.81 82 THR A O 1
ATOM 686 N N . ALA A 1 83 ? 11.915 4.398 -13.899 1.00 89.06 83 ALA A N 1
ATOM 687 C CA . ALA A 1 83 ? 10.504 4.359 -13.529 1.00 89.06 83 ALA A CA 1
ATOM 688 C C . ALA A 1 83 ? 10.014 2.922 -13.275 1.00 89.06 83 ALA A C 1
ATOM 690 O O . ALA A 1 83 ? 9.357 2.664 -12.271 1.00 89.06 83 ALA A O 1
ATOM 691 N N . ALA A 1 84 ? 10.381 1.970 -14.140 1.00 90.69 84 ALA A N 1
ATOM 692 C CA . ALA A 1 84 ? 9.991 0.568 -14.015 1.00 90.69 84 ALA A CA 1
ATOM 693 C C . ALA A 1 84 ? 10.547 -0.092 -12.741 1.00 90.69 84 ALA A C 1
ATOM 695 O O . ALA A 1 84 ? 9.870 -0.925 -12.142 1.00 90.69 84 ALA A O 1
ATOM 696 N N . SER A 1 85 ? 11.744 0.301 -12.288 1.00 88.50 85 SER A N 1
ATOM 697 C CA . SER A 1 85 ? 12.328 -0.233 -11.050 1.00 88.50 85 SER A CA 1
ATOM 698 C C . SER A 1 85 ? 11.516 0.089 -9.794 1.00 88.50 85 SER A C 1
ATOM 700 O O . SER A 1 85 ? 11.528 -0.704 -8.853 1.00 88.50 85 SER A O 1
ATOM 702 N N . LEU A 1 86 ? 10.744 1.183 -9.804 1.00 89.88 86 LEU A N 1
ATOM 703 C CA . LEU A 1 86 ? 9.866 1.551 -8.689 1.00 89.88 86 LEU A CA 1
ATOM 704 C C . LEU A 1 86 ? 8.706 0.565 -8.507 1.00 89.88 86 LEU A C 1
ATOM 706 O O . LEU A 1 86 ? 8.155 0.481 -7.420 1.00 89.88 86 LEU A O 1
ATOM 710 N N . PHE A 1 87 ? 8.349 -0.213 -9.533 1.00 89.81 87 PHE A N 1
ATOM 711 C CA . PHE A 1 87 ? 7.303 -1.237 -9.444 1.00 89.81 87 PHE A CA 1
ATOM 712 C C . PHE A 1 87 ? 7.821 -2.580 -8.910 1.00 89.81 87 PHE A C 1
ATOM 714 O O . PHE A 1 87 ? 7.034 -3.488 -8.636 1.00 89.81 87 PHE A O 1
ATOM 721 N N . ILE A 1 88 ? 9.132 -2.758 -8.770 1.00 89.38 88 ILE A N 1
ATOM 722 C CA . ILE A 1 88 ? 9.694 -4.017 -8.283 1.00 89.38 88 ILE A CA 1
ATOM 723 C C . ILE A 1 88 ? 9.761 -3.963 -6.754 1.00 89.38 88 ILE A C 1
ATOM 725 O O . ILE A 1 88 ? 10.340 -3.005 -6.241 1.00 89.38 88 ILE A O 1
ATOM 729 N N . PRO A 1 89 ? 9.187 -4.940 -6.021 1.00 88.75 89 PRO A N 1
ATOM 730 C CA . PRO A 1 89 ? 9.349 -5.033 -4.568 1.00 88.75 89 PRO A CA 1
ATOM 731 C C . PRO A 1 89 ? 10.818 -5.139 -4.170 1.00 88.75 89 PRO A C 1
ATOM 733 O O . PRO A 1 89 ? 11.594 -5.772 -4.887 1.00 88.75 89 PRO A O 1
ATOM 736 N N . GLU A 1 90 ? 11.189 -4.581 -3.019 1.00 86.44 90 GLU A N 1
ATOM 737 C CA . GLU A 1 90 ? 12.577 -4.461 -2.562 1.00 86.44 90 GLU A CA 1
ATOM 738 C C . GLU A 1 90 ? 13.350 -5.783 -2.643 1.00 86.44 90 GLU A C 1
ATOM 740 O O . GLU A 1 90 ? 14.414 -5.843 -3.256 1.00 86.44 90 GLU A O 1
ATOM 745 N N . HIS A 1 91 ? 12.768 -6.869 -2.129 1.00 82.88 91 HIS A N 1
ATOM 746 C CA . HIS A 1 91 ? 13.382 -8.202 -2.101 1.00 82.88 91 HIS A CA 1
ATOM 747 C C . HIS A 1 91 ? 13.610 -8.842 -3.487 1.00 82.88 91 HIS A C 1
ATOM 749 O O . HIS A 1 91 ? 14.243 -9.894 -3.580 1.00 82.88 91 HIS A O 1
ATOM 755 N N . LEU A 1 92 ? 13.090 -8.240 -4.562 1.00 84.12 92 LEU A N 1
ATOM 756 C CA . LEU A 1 92 ? 13.248 -8.693 -5.950 1.00 84.12 92 LEU A CA 1
ATOM 757 C C . LEU A 1 92 ? 14.058 -7.719 -6.812 1.00 84.12 92 LEU A C 1
ATOM 759 O O . LEU A 1 92 ? 14.267 -7.994 -7.998 1.00 84.12 92 LEU A O 1
ATOM 763 N N . ARG A 1 93 ? 14.487 -6.579 -6.260 1.00 84.06 93 ARG A N 1
ATOM 764 C CA . ARG A 1 93 ? 15.284 -5.595 -6.995 1.00 84.06 93 ARG A CA 1
ATOM 765 C C . ARG A 1 93 ? 16.693 -6.128 -7.231 1.00 84.06 93 ARG A C 1
ATOM 767 O O . ARG A 1 93 ? 17.317 -6.699 -6.343 1.00 84.06 93 ARG A O 1
ATOM 774 N N . ASP A 1 94 ? 17.210 -5.899 -8.434 1.00 81.19 94 ASP A N 1
ATOM 775 C CA . ASP A 1 94 ? 18.644 -6.019 -8.688 1.00 81.19 94 ASP A CA 1
ATOM 776 C C . ASP A 1 94 ? 19.384 -4.730 -8.297 1.00 81.19 94 ASP A C 1
ATOM 778 O O . ASP A 1 94 ? 18.762 -3.711 -7.995 1.00 81.19 94 ASP A O 1
ATOM 782 N N . GLU A 1 95 ? 20.719 -4.755 -8.322 1.00 80.69 95 GLU A N 1
ATOM 783 C CA . GLU A 1 95 ? 21.557 -3.614 -7.918 1.00 80.69 95 GLU A CA 1
ATOM 784 C C . GLU A 1 95 ? 21.191 -2.304 -8.638 1.00 80.69 95 GLU A C 1
ATOM 786 O O . GLU A 1 95 ? 21.252 -1.228 -8.045 1.00 80.69 95 GLU A O 1
ATOM 791 N N . HIS A 1 96 ? 20.772 -2.373 -9.907 1.00 72.75 96 HIS A N 1
ATOM 792 C CA . HIS A 1 96 ? 20.371 -1.183 -10.660 1.00 72.75 96 HIS A CA 1
ATOM 793 C C . HIS A 1 96 ? 19.009 -0.656 -10.199 1.00 72.75 96 HIS A C 1
ATOM 795 O O . HIS A 1 96 ? 18.833 0.554 -10.049 1.00 72.75 96 HIS A O 1
ATOM 801 N N . ALA A 1 97 ? 18.050 -1.550 -9.957 1.00 76.12 97 ALA A N 1
ATOM 802 C CA . ALA A 1 97 ? 16.738 -1.184 -9.443 1.00 76.12 97 ALA A CA 1
ATOM 803 C C . ALA A 1 97 ? 16.803 -0.616 -8.015 1.00 76.12 97 ALA A C 1
ATOM 805 O O . ALA A 1 97 ? 16.104 0.355 -7.727 1.00 76.12 97 ALA A O 1
ATOM 806 N N . VAL A 1 98 ? 17.670 -1.159 -7.151 1.00 81.12 98 VAL A N 1
ATOM 807 C CA . VAL A 1 98 ? 17.905 -0.637 -5.791 1.00 81.12 98 VAL A CA 1
ATOM 808 C C . VAL A 1 98 ? 18.388 0.813 -5.847 1.00 81.12 98 VAL A C 1
ATOM 810 O O . VAL A 1 98 ? 17.740 1.695 -5.286 1.00 81.12 98 VAL A O 1
ATOM 813 N N . LEU A 1 99 ? 19.454 1.088 -6.608 1.00 78.94 99 LEU A N 1
ATOM 814 C CA . LEU A 1 99 ? 20.022 2.437 -6.727 1.00 78.94 99 LEU A CA 1
ATOM 815 C C . LEU A 1 99 ? 19.004 3.475 -7.220 1.00 78.94 99 LEU A C 1
ATOM 817 O O . LEU A 1 99 ? 19.054 4.642 -6.828 1.00 78.94 99 LEU A O 1
ATOM 821 N N . ASN A 1 100 ? 18.099 3.074 -8.110 1.00 77.75 100 ASN A N 1
ATOM 822 C CA . ASN A 1 100 ? 17.069 3.954 -8.650 1.00 77.75 100 ASN A CA 1
ATOM 823 C C . ASN A 1 100 ? 15.933 4.211 -7.650 1.00 77.75 100 ASN A C 1
ATOM 825 O O . ASN A 1 100 ? 15.511 5.359 -7.503 1.00 77.75 100 ASN A O 1
ATOM 829 N N . ALA A 1 101 ? 15.470 3.178 -6.941 1.00 74.00 101 ALA A N 1
ATOM 830 C CA . ALA A 1 101 ? 14.421 3.306 -5.932 1.00 74.00 101 ALA A CA 1
ATOM 831 C C . ALA A 1 101 ? 14.873 4.139 -4.721 1.00 74.00 101 ALA A C 1
ATOM 833 O O . ALA A 1 101 ? 14.132 5.011 -4.259 1.00 74.00 101 ALA A O 1
ATOM 834 N N . GLU A 1 102 ? 16.110 3.938 -4.258 1.00 79.00 102 GLU A N 1
ATOM 835 C CA . GLU A 1 102 ? 16.693 4.689 -3.141 1.00 79.00 102 GLU A CA 1
ATOM 836 C C . GLU A 1 102 ? 16.844 6.181 -3.455 1.00 79.00 102 GLU A C 1
ATOM 838 O O . GLU A 1 102 ? 16.494 7.021 -2.628 1.00 79.00 102 GLU A O 1
ATOM 843 N N . LYS A 1 103 ? 17.290 6.537 -4.670 1.00 79.00 103 LYS A N 1
ATOM 844 C CA . LYS A 1 103 ? 17.399 7.945 -5.103 1.00 79.00 103 LYS A CA 1
ATOM 845 C C . LYS A 1 103 ? 16.080 8.703 -5.012 1.00 79.00 103 LYS A C 1
ATOM 847 O O . LYS A 1 103 ? 16.093 9.915 -4.816 1.00 79.00 103 LYS A O 1
ATOM 852 N N . MET A 1 104 ? 14.964 8.008 -5.206 1.00 77.12 104 MET A N 1
ATOM 853 C CA . MET A 1 104 ? 13.629 8.598 -5.149 1.00 77.12 104 MET A CA 1
ATOM 854 C C . MET A 1 104 ? 13.029 8.560 -3.739 1.00 77.12 104 MET A C 1
ATOM 856 O O . MET A 1 104 ? 11.953 9.113 -3.537 1.00 77.12 104 MET A O 1
ATOM 860 N N . GLY A 1 105 ? 13.685 7.901 -2.773 1.00 74.19 105 GLY A N 1
ATOM 861 C CA . GLY A 1 105 ? 13.144 7.695 -1.427 1.00 74.19 105 GLY A CA 1
ATOM 862 C C . GLY A 1 105 ? 11.820 6.924 -1.421 1.00 74.19 105 GLY A C 1
ATOM 863 O O . GLY A 1 105 ? 11.046 7.047 -0.477 1.00 74.19 105 GLY A O 1
ATOM 864 N N . ALA A 1 106 ? 11.533 6.170 -2.486 1.00 69.56 106 ALA A N 1
ATOM 865 C CA . ALA A 1 106 ? 10.212 5.588 -2.711 1.00 69.56 106 ALA A CA 1
ATOM 866 C C . ALA A 1 106 ? 9.972 4.306 -1.897 1.00 69.56 106 ALA A C 1
ATOM 868 O O . ALA A 1 106 ? 8.819 3.937 -1.675 1.00 69.56 106 ALA A O 1
ATOM 869 N N . GLY A 1 107 ? 11.039 3.621 -1.460 1.00 81.75 107 GLY A N 1
ATOM 870 C CA . GLY A 1 107 ? 10.936 2.324 -0.784 1.00 81.75 107 GLY A CA 1
ATOM 871 C C . GLY A 1 107 ? 10.019 1.368 -1.555 1.00 81.75 107 GLY A C 1
ATOM 872 O O . GLY A 1 107 ? 10.093 1.294 -2.779 1.00 81.75 107 GLY A O 1
ATOM 873 N N . ASP A 1 108 ? 9.111 0.694 -0.850 1.00 87.31 108 ASP A N 1
ATOM 874 C CA . ASP A 1 108 ? 8.076 -0.169 -1.441 1.00 87.31 108 ASP A CA 1
ATOM 875 C C . ASP A 1 108 ? 6.690 0.492 -1.528 1.00 87.31 108 ASP A C 1
ATOM 877 O O . ASP A 1 108 ? 5.683 -0.191 -1.697 1.00 87.31 108 ASP A O 1
ATOM 881 N N . GLN A 1 109 ? 6.606 1.828 -1.500 1.00 85.44 109 GLN A N 1
ATOM 882 C CA . GLN A 1 109 ? 5.314 2.530 -1.542 1.00 85.44 109 GLN A CA 1
ATOM 883 C C . GLN A 1 109 ? 4.477 2.189 -2.785 1.00 85.44 109 GLN A C 1
ATOM 885 O O . GLN A 1 109 ? 3.271 1.976 -2.673 1.00 85.44 109 GLN A O 1
ATOM 890 N N . VAL A 1 110 ? 5.097 2.099 -3.968 1.00 90.06 110 VAL A N 1
ATOM 891 C CA . VAL A 1 110 ? 4.389 1.762 -5.217 1.00 90.06 110 VAL A CA 1
ATOM 892 C C . VAL A 1 110 ? 3.913 0.298 -5.222 1.00 90.06 110 VAL A C 1
ATOM 894 O O . VAL A 1 110 ? 2.717 0.081 -5.441 1.00 90.06 110 VAL A O 1
ATOM 897 N N . PRO A 1 111 ? 4.769 -0.709 -4.939 1.00 91.50 111 PRO A N 1
ATOM 898 C CA . PRO A 1 111 ? 4.328 -2.089 -4.748 1.00 91.50 111 PRO A CA 1
ATOM 899 C C . PRO A 1 111 ? 3.201 -2.236 -3.728 1.00 91.50 111 PRO A C 1
ATOM 901 O O . PRO A 1 111 ? 2.192 -2.875 -4.028 1.00 91.50 111 PRO A O 1
ATOM 904 N N . ASN A 1 112 ? 3.329 -1.592 -2.567 1.00 91.25 112 ASN A N 1
ATOM 905 C CA . ASN A 1 112 ? 2.345 -1.680 -1.491 1.00 91.25 112 ASN A CA 1
ATOM 906 C C . ASN A 1 112 ? 1.007 -1.055 -1.898 1.00 91.25 112 ASN A C 1
ATOM 908 O O . ASN A 1 112 ? -0.046 -1.636 -1.632 1.00 91.25 112 ASN A O 1
ATOM 912 N N . ALA A 1 113 ? 1.023 0.072 -2.615 1.00 93.44 113 ALA A N 1
ATOM 913 C CA . ALA A 1 113 ? -0.195 0.680 -3.142 1.00 93.44 113 ALA A CA 1
ATOM 914 C C . ALA A 1 113 ? -0.891 -0.218 -4.175 1.00 93.44 113 ALA A C 1
ATOM 916 O O . ALA A 1 113 ? -2.110 -0.387 -4.128 1.00 93.44 113 ALA A O 1
ATOM 917 N N . HIS A 1 114 ? -0.137 -0.847 -5.079 1.00 95.00 114 HIS A N 1
ATOM 918 C CA . HIS A 1 114 ? -0.709 -1.784 -6.046 1.00 95.00 114 HIS A CA 1
ATOM 919 C C . HIS A 1 114 ? -1.293 -3.033 -5.385 1.00 95.00 114 HIS A C 1
ATOM 921 O O . HIS A 1 114 ? -2.375 -3.475 -5.778 1.00 95.00 114 HIS A O 1
ATOM 927 N N . LEU A 1 115 ? -0.599 -3.594 -4.394 1.00 94.44 115 LEU A N 1
ATOM 928 C CA . LEU A 1 115 ? -1.092 -4.743 -3.645 1.00 94.44 115 LEU A CA 1
ATOM 929 C C . LEU A 1 115 ? -2.362 -4.389 -2.864 1.00 94.44 115 LEU A C 1
ATOM 931 O O . LEU A 1 115 ? -3.350 -5.110 -2.956 1.00 94.44 115 LEU A O 1
ATOM 935 N N . SER A 1 116 ? -2.379 -3.237 -2.193 1.00 96.50 116 SER A N 1
ATOM 936 C CA . SER A 1 116 ? -3.553 -2.739 -1.464 1.00 96.50 116 SER A CA 1
ATOM 937 C C . SER A 1 116 ? -4.754 -2.533 -2.389 1.00 96.50 116 SER A C 1
ATOM 939 O O . SER A 1 116 ? -5.872 -2.913 -2.051 1.00 96.50 116 SER A O 1
ATOM 941 N N . ALA A 1 117 ? -4.540 -1.984 -3.590 1.00 97.19 117 ALA A N 1
ATOM 942 C CA . ALA A 1 117 ? -5.600 -1.803 -4.583 1.00 97.19 117 ALA A CA 1
ATOM 943 C C . ALA A 1 117 ? -6.149 -3.144 -5.082 1.00 97.19 117 ALA A C 1
ATOM 945 O O . ALA A 1 117 ? -7.358 -3.312 -5.222 1.00 97.19 117 ALA A O 1
ATOM 946 N N . ARG A 1 118 ? -5.267 -4.116 -5.325 1.00 96.88 118 ARG A N 1
ATOM 947 C CA . ARG A 1 118 ? -5.656 -5.473 -5.720 1.00 96.88 118 ARG A CA 1
ATOM 948 C C . ARG A 1 118 ? -6.466 -6.175 -4.640 1.00 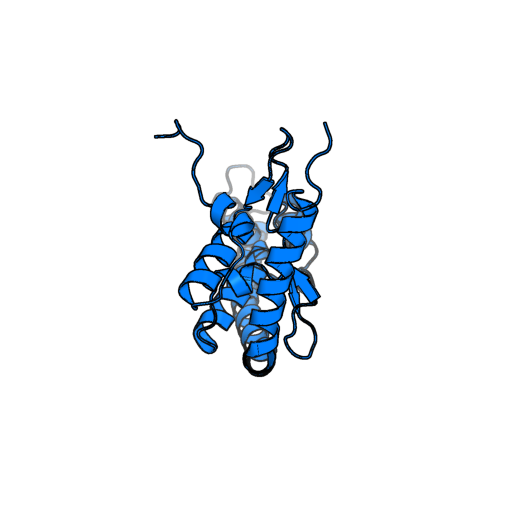96.88 118 ARG A C 1
ATOM 950 O O . ARG A 1 118 ? -7.553 -6.659 -4.935 1.00 96.88 118 ARG A O 1
ATOM 957 N N . LEU A 1 119 ? -5.975 -6.158 -3.403 1.00 97.56 119 LEU A N 1
ATOM 958 C CA . LEU A 1 119 ? -6.682 -6.700 -2.246 1.00 97.56 119 LEU A CA 1
ATOM 959 C C . LEU A 1 119 ? -8.050 -6.037 -2.081 1.00 97.56 119 LEU A C 1
ATOM 961 O O . LEU A 1 119 ? -9.045 -6.740 -1.938 1.00 97.56 119 LEU A O 1
ATOM 965 N N . SER A 1 120 ? -8.126 -4.710 -2.190 1.00 98.12 120 SER A N 1
ATOM 966 C CA . SER A 1 120 ? -9.394 -3.974 -2.133 1.00 98.12 120 SER A CA 1
ATOM 967 C C . SER A 1 120 ? -10.384 -4.456 -3.197 1.00 98.12 120 SER A C 1
ATOM 969 O O . SER A 1 120 ? -11.534 -4.738 -2.878 1.00 98.12 120 SER A O 1
ATOM 971 N N . LEU A 1 121 ? -9.939 -4.641 -4.444 1.00 97.81 121 LEU A N 1
ATOM 972 C CA . LEU A 1 121 ? -10.803 -5.102 -5.536 1.00 97.81 121 LEU A CA 1
ATOM 973 C C . LEU A 1 121 ? -11.336 -6.525 -5.333 1.00 97.81 121 LEU A C 1
ATOM 975 O O . LEU A 1 121 ? -12.483 -6.791 -5.683 1.00 97.81 121 LEU A O 1
ATOM 979 N N . VAL A 1 122 ? -10.519 -7.443 -4.810 1.00 97.94 122 VAL A N 1
ATOM 980 C CA . VAL A 1 122 ? -10.927 -8.853 -4.654 1.00 97.94 122 VAL A CA 1
ATOM 981 C C . VAL A 1 122 ? -11.699 -9.114 -3.360 1.00 97.94 122 VAL A C 1
ATOM 983 O O . VAL A 1 122 ? -12.519 -10.027 -3.320 1.00 97.94 122 VAL A O 1
ATOM 986 N N . THR A 1 123 ? -11.479 -8.305 -2.320 1.00 97.25 123 THR A N 1
ATOM 987 C CA . THR A 1 123 ? -12.120 -8.471 -1.001 1.00 97.25 123 THR A CA 1
ATOM 988 C C . THR A 1 123 ? -13.260 -7.484 -0.738 1.00 97.25 123 THR A C 1
ATOM 990 O O . THR A 1 123 ? -14.028 -7.686 0.198 1.00 97.25 123 THR A O 1
ATOM 993 N N . ASN A 1 124 ? -13.385 -6.428 -1.550 1.00 97.19 124 ASN A N 1
ATOM 994 C CA . ASN A 1 124 ? -14.212 -5.238 -1.306 1.00 97.19 124 ASN A CA 1
ATOM 995 C C . ASN A 1 124 ? -13.869 -4.460 -0.022 1.00 97.19 124 ASN A C 1
ATOM 997 O O . ASN A 1 124 ? -14.631 -3.581 0.370 1.00 97.19 124 ASN A O 1
ATOM 1001 N N . LEU A 1 125 ? -12.731 -4.741 0.620 1.00 97.69 125 LEU A N 1
ATOM 1002 C CA . LEU A 1 125 ? -12.263 -3.956 1.759 1.00 97.69 125 LEU A CA 1
ATOM 1003 C C . LEU A 1 125 ? -11.800 -2.571 1.310 1.00 97.69 125 LEU A C 1
ATOM 1005 O O . LEU A 1 125 ? -11.327 -2.383 0.183 1.00 97.69 125 LEU A O 1
ATOM 1009 N N . SER A 1 126 ? -11.887 -1.602 2.217 1.00 97.88 126 SER A N 1
ATOM 1010 C CA . SER A 1 126 ? -11.485 -0.228 1.941 1.00 97.88 126 SER A CA 1
ATOM 1011 C C . SER A 1 126 ? -10.006 -0.132 1.543 1.00 97.88 126 SER A C 1
ATOM 1013 O O . SER A 1 126 ? -9.106 -0.490 2.309 1.00 97.88 126 SER A O 1
ATOM 1015 N N . PHE A 1 127 ? -9.750 0.421 0.352 1.00 97.88 127 PHE A N 1
ATOM 1016 C CA . PHE A 1 127 ? -8.396 0.679 -0.136 1.00 97.88 127 PHE A CA 1
ATOM 1017 C C . PHE A 1 127 ? -7.575 1.553 0.828 1.00 97.88 127 PHE A C 1
ATOM 1019 O O . PHE A 1 127 ? -6.462 1.143 1.146 1.00 97.88 127 PHE A O 1
ATOM 1026 N N . PRO A 1 128 ? -8.067 2.704 1.337 1.00 97.94 128 PRO A N 1
ATOM 1027 C CA . PRO A 1 128 ? -7.323 3.477 2.331 1.00 97.94 128 PRO A CA 1
ATOM 1028 C C . PRO A 1 128 ? -6.950 2.707 3.603 1.00 97.94 128 PRO A C 1
ATOM 1030 O O . PRO A 1 128 ? -5.846 2.895 4.109 1.00 97.94 128 PRO A O 1
ATOM 1033 N N . CYS A 1 129 ? -7.826 1.829 4.105 1.00 98.06 129 CYS A N 1
ATOM 1034 C CA . CYS A 1 129 ? -7.514 0.994 5.268 1.00 98.06 129 CYS A CA 1
ATOM 1035 C C . CYS A 1 129 ? -6.399 -0.009 4.954 1.00 98.06 129 CYS A C 1
ATOM 1037 O O . CYS A 1 129 ? -5.470 -0.150 5.742 1.00 98.06 129 CYS A O 1
ATOM 1039 N N . LEU A 1 130 ? -6.448 -0.661 3.790 1.00 98.00 130 LEU A N 1
ATOM 1040 C CA . LEU A 1 130 ? -5.393 -1.581 3.358 1.00 98.00 130 LEU A CA 1
ATOM 1041 C C . LEU A 1 130 ? -4.063 -0.854 3.104 1.00 98.00 130 LEU A C 1
ATOM 1043 O O . LEU A 1 130 ? -3.021 -1.298 3.568 1.00 98.00 130 LEU A O 1
ATOM 1047 N N . LEU A 1 131 ? -4.106 0.300 2.433 1.00 97.19 131 LEU A N 1
ATOM 1048 C CA . LEU A 1 131 ? -2.928 1.109 2.108 1.00 97.19 131 LEU A CA 1
ATOM 1049 C C . LEU A 1 131 ? -2.204 1.635 3.357 1.00 97.19 131 LEU A C 1
ATOM 1051 O O . LEU A 1 131 ? -0.993 1.838 3.326 1.00 97.19 131 LEU A O 1
ATOM 1055 N N . ALA A 1 132 ? -2.935 1.890 4.442 1.00 97.12 132 ALA A N 1
ATOM 1056 C CA . ALA A 1 132 ? -2.353 2.349 5.696 1.00 97.12 132 ALA A CA 1
ATOM 1057 C C . ALA A 1 132 ? -1.517 1.269 6.405 1.00 97.12 132 ALA A C 1
ATOM 1059 O O . ALA A 1 132 ? -0.629 1.615 7.186 1.00 97.12 132 ALA A O 1
ATOM 1060 N N . VAL A 1 133 ? -1.772 -0.016 6.138 1.00 96.38 133 VAL A N 1
ATOM 1061 C CA . VAL A 1 133 ? -1.010 -1.131 6.709 1.00 96.38 133 VAL A CA 1
ATOM 1062 C C . VAL A 1 133 ? 0.334 -1.255 5.998 1.00 96.38 133 VAL A C 1
ATOM 1064 O O . VAL A 1 133 ? 0.408 -1.346 4.776 1.00 96.38 133 VAL A O 1
ATOM 1067 N N . THR A 1 134 ? 1.418 -1.289 6.771 1.00 92.31 134 THR A N 1
ATOM 1068 C CA . THR A 1 134 ? 2.773 -1.439 6.225 1.00 92.31 134 THR A CA 1
ATOM 1069 C C . THR A 1 134 ? 3.234 -2.886 6.226 1.00 92.31 134 THR A C 1
ATOM 1071 O O . THR A 1 134 ? 4.020 -3.268 5.364 1.00 92.31 134 THR A O 1
ATOM 1074 N N . THR A 1 135 ? 2.763 -3.694 7.180 1.00 91.50 135 THR A N 1
ATOM 1075 C CA . THR A 1 135 ? 3.128 -5.111 7.287 1.00 91.50 135 THR A CA 1
ATOM 1076 C C . THR A 1 135 ? 1.946 -5.947 7.768 1.00 91.50 135 THR A C 1
ATOM 1078 O O . THR A 1 135 ? 1.296 -5.602 8.758 1.00 91.50 135 THR A O 1
ATOM 1081 N N . TYR A 1 136 ? 1.727 -7.078 7.098 1.00 9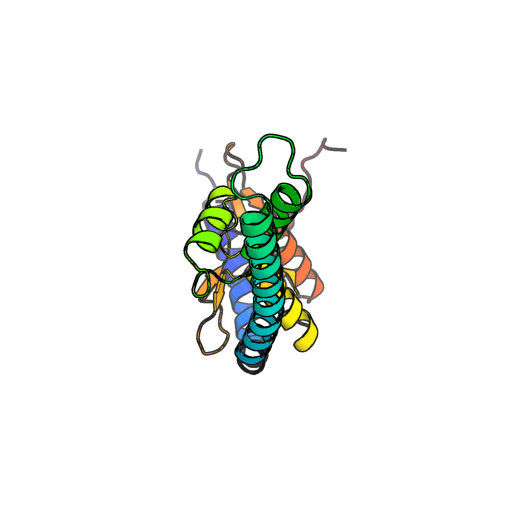2.88 136 TYR A N 1
ATOM 1082 C CA . TYR A 1 136 ? 0.799 -8.129 7.511 1.00 92.88 136 TYR A CA 1
ATOM 1083 C C . TYR A 1 136 ? 1.556 -9.343 8.055 1.00 92.88 136 TYR A C 1
ATOM 1085 O O . TYR A 1 136 ? 2.692 -9.604 7.652 1.00 92.88 136 TYR A O 1
ATOM 1093 N N . ASP A 1 137 ? 0.923 -10.098 8.949 1.00 93.19 137 ASP A N 1
ATOM 1094 C CA . ASP A 1 137 ? 1.392 -11.433 9.313 1.00 93.19 137 ASP A CA 1
ATOM 1095 C C . ASP A 1 137 ? 0.919 -12.497 8.304 1.00 93.19 137 ASP A C 1
ATOM 1097 O O . ASP A 1 137 ? 0.162 -12.226 7.372 1.00 93.19 137 ASP A O 1
ATOM 1101 N N . HIS A 1 138 ? 1.365 -13.738 8.507 1.00 90.00 138 HIS A N 1
ATOM 1102 C CA . HIS A 1 138 ? 0.965 -14.896 7.700 1.00 90.00 138 HIS A CA 1
ATOM 1103 C C . HIS A 1 138 ? -0.534 -15.246 7.755 1.00 90.00 138 HIS A C 1
ATOM 1105 O O . HIS A 1 138 ? -0.995 -16.031 6.936 1.00 90.00 138 HIS A O 1
ATOM 1111 N N . ASP A 1 139 ? -1.286 -14.687 8.707 1.00 93.12 139 ASP A N 1
ATOM 1112 C CA . ASP A 1 139 ? -2.723 -14.906 8.872 1.00 93.12 139 ASP A CA 1
ATOM 1113 C C . ASP A 1 139 ? -3.545 -13.730 8.313 1.00 93.12 139 ASP A C 1
ATOM 1115 O O . ASP A 1 139 ? -4.772 -13.717 8.452 1.00 93.12 139 ASP A O 1
ATOM 1119 N N . GLY A 1 140 ? -2.888 -12.745 7.685 1.00 92.12 140 GLY A N 1
ATOM 1120 C CA . GLY A 1 140 ? -3.510 -11.534 7.152 1.00 92.12 140 GLY A CA 1
ATOM 1121 C C . GLY A 1 140 ? -3.830 -10.470 8.207 1.00 92.12 140 GLY A C 1
ATOM 1122 O O . GLY A 1 140 ? -4.539 -9.513 7.896 1.00 92.12 140 GLY A O 1
ATOM 1123 N N . SER A 1 141 ? -3.340 -10.616 9.441 1.00 95.81 141 SER A N 1
ATOM 1124 C CA . SER A 1 141 ? -3.510 -9.632 10.519 1.00 95.81 141 SER A CA 1
ATOM 1125 C C . SER A 1 141 ? -2.528 -8.472 10.349 1.00 95.81 141 SER A C 1
ATOM 1127 O O . SER A 1 141 ? -1.435 -8.636 9.800 1.00 95.81 141 SER A O 1
ATOM 1129 N N . MET A 1 142 ? -2.889 -7.291 10.847 1.00 96.50 142 MET A N 1
ATOM 1130 C CA . MET A 1 142 ? -2.006 -6.123 10.817 1.00 96.50 142 MET A CA 1
ATOM 1131 C C . MET A 1 142 ? -0.884 -6.266 11.858 1.00 96.50 142 MET A C 1
ATOM 1133 O O . MET A 1 142 ? -1.160 -6.353 13.052 1.00 96.50 142 MET A O 1
ATOM 1137 N N . ILE A 1 143 ? 0.381 -6.216 11.427 1.00 96.12 143 ILE A N 1
ATOM 1138 C CA . ILE A 1 143 ? 1.539 -6.111 12.336 1.00 96.12 143 ILE A CA 1
ATOM 1139 C C . ILE A 1 143 ? 1.853 -4.642 12.626 1.00 96.12 143 ILE A C 1
ATOM 1141 O O . ILE A 1 143 ? 2.129 -4.268 13.765 1.00 96.12 143 ILE A O 1
ATOM 1145 N N . SER A 1 144 ? 1.846 -3.808 11.587 1.00 94.88 144 SER A N 1
ATOM 1146 C CA . SER A 1 144 ? 2.205 -2.394 11.679 1.00 94.88 144 SER A CA 1
ATOM 1147 C C . SER A 1 144 ? 1.516 -1.565 10.598 1.00 94.88 144 SER A C 1
ATOM 1149 O O . SER A 1 144 ? 1.107 -2.078 9.555 1.00 94.88 144 SER A O 1
ATOM 1151 N N . ALA A 1 145 ? 1.399 -0.264 10.853 1.00 96.25 145 ALA A N 1
ATOM 1152 C CA . ALA A 1 145 ? 0.791 0.715 9.962 1.00 96.25 145 ALA A CA 1
ATOM 1153 C C . ALA A 1 145 ? 1.677 1.960 9.841 1.00 96.25 145 ALA A C 1
ATOM 1155 O O . ALA A 1 145 ? 2.620 2.149 10.613 1.00 96.25 145 ALA A O 1
ATOM 1156 N N . HIS A 1 146 ? 1.388 2.795 8.848 1.00 95.62 146 HIS A N 1
ATOM 1157 C CA . HIS A 1 146 ? 1.898 4.158 8.795 1.00 95.62 146 HIS A CA 1
ATOM 1158 C C . HIS A 1 146 ? 1.365 4.973 9.977 1.00 95.62 146 HIS A C 1
ATOM 1160 O O . HIS A 1 146 ? 0.277 4.698 10.479 1.00 95.62 146 HIS A O 1
ATOM 1166 N N . ASP A 1 147 ? 2.088 6.025 10.367 1.00 96.50 147 ASP A N 1
ATOM 1167 C CA . ASP A 1 147 ? 1.534 7.010 11.292 1.00 96.50 147 ASP A CA 1
ATOM 1168 C C . ASP A 1 147 ? 0.287 7.650 10.672 1.00 96.50 147 ASP A C 1
ATOM 1170 O O . ASP A 1 147 ? 0.299 8.157 9.543 1.00 96.50 147 ASP A O 1
ATOM 1174 N N . LEU A 1 148 ? -0.808 7.604 11.418 1.00 97.56 148 LEU A N 1
ATOM 1175 C CA . LEU A 1 148 ? -2.118 8.116 11.037 1.00 97.56 148 LEU A CA 1
ATOM 1176 C C . LEU A 1 148 ? -2.344 9.516 11.612 1.00 97.56 148 LEU A C 1
ATOM 1178 O O . LEU A 1 148 ? -2.992 10.346 10.977 1.00 97.56 148 LEU A O 1
ATOM 1182 N N . VAL A 1 149 ? -1.764 9.801 12.778 1.00 96.75 149 VAL A N 1
ATOM 1183 C CA . VAL A 1 149 ? -1.792 11.117 13.425 1.00 96.75 149 VAL A CA 1
ATOM 1184 C C . VAL A 1 149 ? -0.375 11.527 13.806 1.00 96.75 149 VAL A C 1
ATOM 1186 O O . VAL A 1 149 ? 0.376 10.741 14.381 1.00 96.75 149 VAL A O 1
ATOM 1189 N N . VAL A 1 150 ? -0.016 12.774 13.507 1.00 95.12 150 VAL A N 1
ATOM 1190 C CA . VAL A 1 150 ? 1.294 13.366 13.812 1.00 95.12 150 VAL A CA 1
ATOM 1191 C C . VAL A 1 150 ? 1.137 14.739 14.462 1.00 95.12 150 VAL A C 1
ATOM 1193 O O . VAL A 1 150 ? 0.055 15.321 14.452 1.00 95.12 150 VAL A O 1
ATOM 1196 N N . ASP A 1 151 ? 2.217 15.250 15.049 1.00 92.56 151 ASP A N 1
ATOM 1197 C CA . ASP A 1 151 ? 2.301 16.641 15.508 1.00 92.56 151 ASP A CA 1
ATOM 1198 C C . ASP A 1 151 ? 2.547 17.569 14.304 1.00 92.56 151 ASP A C 1
ATOM 1200 O O . ASP A 1 151 ? 3.436 17.304 13.491 1.00 92.56 151 ASP A O 1
ATOM 1204 N N . ASP A 1 152 ? 1.793 18.666 14.197 1.00 86.50 152 ASP A N 1
ATOM 1205 C CA . ASP A 1 152 ? 1.937 19.690 13.149 1.00 86.50 152 ASP A CA 1
ATOM 1206 C C . ASP A 1 152 ? 3.207 20.563 13.294 1.00 86.50 152 ASP A C 1
ATOM 1208 O O . ASP A 1 152 ? 3.425 21.513 12.535 1.00 86.50 152 ASP A O 1
ATOM 1212 N N . GLY A 1 153 ? 4.046 20.275 14.291 1.00 84.19 153 GLY A N 1
ATOM 1213 C CA . GLY A 1 153 ? 5.229 21.045 14.667 1.00 84.19 153 GLY A CA 1
ATOM 1214 C C . GLY A 1 153 ? 4.911 22.263 15.538 1.00 84.19 153 GLY A C 1
ATOM 1215 O O . GLY A 1 153 ? 5.824 23.002 15.917 1.00 84.19 153 GLY A O 1
ATOM 1216 N N . LYS A 1 154 ? 3.634 22.491 15.861 1.00 84.44 154 LYS A N 1
ATOM 1217 C CA . LYS A 1 154 ? 3.142 23.552 16.750 1.00 84.44 154 LYS A CA 1
ATOM 1218 C C . LYS A 1 154 ? 2.483 22.977 18.006 1.00 84.44 154 LYS A C 1
ATOM 1220 O O . LYS A 1 154 ? 1.961 23.752 18.810 1.00 84.44 154 LYS A O 1
ATOM 1225 N N . GLY A 1 155 ? 2.547 21.659 18.204 1.00 79.94 155 GLY A N 1
ATOM 1226 C CA . GLY A 1 155 ? 1.955 20.971 19.345 1.00 79.94 155 GLY A CA 1
ATOM 1227 C C . GLY A 1 155 ? 0.491 20.584 19.143 1.00 79.94 155 GLY A C 1
ATOM 1228 O O . GLY A 1 155 ? -0.161 20.231 20.128 1.00 79.94 155 GLY A O 1
ATOM 1229 N N . ASN A 1 156 ? -0.038 20.665 17.914 1.00 85.81 156 ASN A N 1
ATOM 1230 C CA . ASN A 1 156 ? -1.381 20.185 17.593 1.00 85.81 156 ASN A CA 1
ATOM 1231 C C . ASN A 1 156 ? -1.317 18.851 16.853 1.00 85.81 156 ASN A C 1
ATOM 1233 O O . ASN A 1 156 ? -0.409 18.593 16.067 1.00 85.81 156 ASN A O 1
ATOM 1237 N N . SER A 1 157 ? -2.328 18.022 17.076 1.00 92.31 157 SER A N 1
ATOM 1238 C CA . SER A 1 157 ? -2.509 16.763 16.359 1.00 92.31 157 SER A CA 1
ATOM 1239 C C . SER A 1 157 ? -3.090 17.018 14.968 1.00 92.31 157 SER A C 1
ATOM 1241 O O . SER A 1 157 ? -4.052 17.772 14.829 1.00 92.31 157 SER A O 1
ATOM 1243 N N . GLN A 1 158 ? -2.541 16.358 13.952 1.00 93.00 158 GLN A N 1
ATOM 1244 C CA . GLN A 1 158 ? -3.004 16.430 12.568 1.00 93.00 158 GLN A CA 1
ATOM 1245 C C . GLN A 1 158 ? -3.052 15.032 11.942 1.00 93.00 158 GLN A C 1
ATOM 1247 O O . GLN A 1 158 ? -2.148 14.220 12.147 1.00 93.00 158 GLN A O 1
ATOM 1252 N N . LEU A 1 159 ? -4.088 14.760 11.142 1.00 95.56 159 LEU A N 1
ATOM 1253 C CA . LEU A 1 159 ? -4.164 13.542 10.333 1.00 95.56 159 LEU A CA 1
ATOM 1254 C C . LEU A 1 159 ? -3.109 13.563 9.222 1.00 95.56 159 LEU A C 1
ATOM 1256 O O . LEU A 1 159 ? -2.983 14.538 8.478 1.00 95.56 159 LEU A O 1
ATOM 1260 N N . THR A 1 160 ? -2.393 12.454 9.061 1.00 95.50 160 THR A N 1
ATOM 1261 C CA . THR A 1 160 ? -1.601 12.218 7.850 1.00 95.50 160 THR A CA 1
ATOM 1262 C C . THR A 1 160 ? -2.525 11.901 6.674 1.00 95.50 160 THR A C 1
ATOM 1264 O O . THR A 1 160 ? -3.726 11.678 6.838 1.00 95.50 160 THR A O 1
ATOM 1267 N N . MET A 1 161 ? -1.970 11.815 5.462 1.00 93.44 161 MET A N 1
ATOM 1268 C CA . MET A 1 161 ? -2.738 11.355 4.299 1.00 93.44 161 MET A CA 1
ATOM 1269 C C . MET A 1 161 ? -3.326 9.945 4.495 1.00 93.44 161 MET A C 1
ATOM 1271 O O . MET A 1 161 ? -4.436 9.678 4.038 1.00 93.44 161 MET A O 1
ATOM 1275 N N . PHE A 1 162 ? -2.614 9.065 5.209 1.00 96.19 162 PHE A N 1
ATOM 1276 C CA . PHE A 1 162 ? -3.101 7.729 5.550 1.00 96.19 162 PHE A CA 1
ATOM 1277 C C . PHE A 1 162 ? -4.197 7.812 6.611 1.00 96.19 162 PHE A C 1
ATOM 1279 O O . PHE A 1 162 ? -5.261 7.225 6.430 1.00 96.19 162 PHE A O 1
ATOM 1286 N N . GLY A 1 163 ? -3.981 8.600 7.669 1.00 97.31 163 GLY A N 1
ATOM 1287 C CA . GLY A 1 163 ? -4.969 8.784 8.730 1.00 97.31 163 GLY A CA 1
ATOM 1288 C C . GLY A 1 163 ? -6.290 9.345 8.223 1.00 97.31 163 GLY A C 1
ATOM 1289 O O . GLY A 1 163 ? -7.340 8.799 8.547 1.00 97.31 163 GLY A O 1
ATOM 1290 N N . LEU A 1 164 ? -6.252 10.369 7.367 1.00 97.06 164 LEU A N 1
ATOM 1291 C CA . LEU A 1 164 ? -7.454 10.927 6.746 1.00 97.06 164 LEU A CA 1
ATOM 1292 C C . LEU A 1 164 ? -8.230 9.857 5.966 1.00 97.06 164 LEU A C 1
ATOM 1294 O O . LEU A 1 164 ? -9.438 9.708 6.149 1.00 97.06 164 LEU A O 1
ATOM 1298 N N . GLY A 1 165 ? -7.529 9.083 5.134 1.00 96.88 165 GLY A N 1
ATOM 1299 C CA . GLY A 1 165 ? -8.134 7.997 4.367 1.00 96.88 165 GLY A CA 1
ATOM 1300 C C . GLY A 1 165 ? -8.765 6.919 5.255 1.00 96.88 165 GLY A C 1
ATOM 1301 O O . GLY A 1 165 ? -9.877 6.469 4.968 1.00 96.88 165 GLY A O 1
ATOM 1302 N N . VAL A 1 166 ? -8.092 6.541 6.346 1.00 98.25 166 VAL A N 1
ATOM 1303 C CA . VAL A 1 166 ? -8.594 5.570 7.329 1.00 98.25 166 VAL A CA 1
ATOM 1304 C C . VAL A 1 166 ? -9.844 6.099 8.025 1.00 98.25 166 VAL A C 1
ATOM 1306 O O . VAL A 1 166 ? -10.861 5.414 8.011 1.00 98.25 166 VAL A O 1
ATOM 1309 N N . VAL A 1 167 ? -9.817 7.319 8.572 1.00 97.94 167 VAL A N 1
ATOM 1310 C CA . VAL A 1 167 ? -10.971 7.910 9.273 1.00 97.94 167 VAL A CA 1
ATOM 1311 C C . VAL A 1 167 ? -12.196 7.964 8.364 1.00 97.94 167 VAL A C 1
ATOM 1313 O O . VAL A 1 167 ? -13.269 7.496 8.745 1.00 97.94 167 VAL A O 1
ATOM 1316 N N . MET A 1 168 ? -12.039 8.484 7.141 1.00 96.56 168 MET A N 1
ATOM 1317 C CA . MET A 1 168 ? -13.142 8.562 6.178 1.00 96.56 168 MET A CA 1
ATOM 1318 C C . MET A 1 168 ? -13.704 7.177 5.842 1.00 96.56 168 MET A C 1
ATOM 1320 O O . MET A 1 168 ? -14.920 7.011 5.755 1.00 96.56 168 MET A O 1
ATOM 1324 N N . SER A 1 169 ? -12.826 6.187 5.681 1.00 97.56 169 SER A N 1
ATOM 1325 C CA . SER A 1 169 ? -13.212 4.819 5.338 1.00 97.56 169 SER A CA 1
ATOM 1326 C C . SER A 1 169 ? -13.956 4.125 6.466 1.00 97.56 169 SER A C 1
ATOM 1328 O O . SER A 1 169 ? -15.061 3.640 6.246 1.00 97.56 169 SER A O 1
ATOM 1330 N N . LEU A 1 170 ? -13.389 4.116 7.673 1.00 97.88 170 LEU A N 1
ATOM 1331 C CA . LEU A 1 170 ? -14.005 3.474 8.833 1.00 97.88 170 LEU A CA 1
ATOM 1332 C C . LEU A 1 170 ? -15.377 4.094 9.126 1.00 97.88 170 LEU A C 1
ATOM 1334 O O . LEU A 1 170 ? -16.348 3.367 9.315 1.00 97.88 170 LEU A O 1
ATOM 1338 N N . ASN A 1 171 ? -15.490 5.423 9.047 1.00 95.25 171 ASN A N 1
ATOM 1339 C CA . ASN A 1 171 ? -16.770 6.107 9.217 1.00 95.25 171 ASN A CA 1
ATOM 1340 C C . ASN A 1 171 ? -17.789 5.713 8.126 1.00 95.25 171 ASN A C 1
ATOM 1342 O O . ASN A 1 171 ? -18.961 5.489 8.420 1.00 95.25 171 ASN A O 1
ATOM 1346 N N . SER A 1 172 ? -17.354 5.573 6.866 1.00 94.81 172 SER A N 1
ATOM 1347 C CA . SER A 1 172 ? -18.231 5.127 5.769 1.00 94.81 172 SER A CA 1
ATOM 1348 C C . SER A 1 172 ? -18.698 3.672 5.906 1.00 94.81 172 SER A C 1
ATOM 1350 O O . SER A 1 172 ? -19.796 3.340 5.467 1.00 94.81 172 SER A O 1
ATOM 1352 N N . GLU A 1 173 ? -17.896 2.837 6.567 1.00 94.12 173 GLU A N 1
ATOM 1353 C CA . GLU A 1 173 ? -18.198 1.439 6.907 1.00 94.12 173 GLU A CA 1
ATOM 1354 C C . GLU A 1 173 ? -19.079 1.325 8.168 1.00 94.12 173 GLU A C 1
ATOM 1356 O O . GLU A 1 173 ? -19.430 0.225 8.595 1.00 94.12 173 GLU A O 1
ATOM 1361 N N . GLY A 1 174 ? -19.454 2.456 8.781 1.00 95.06 174 GLY A N 1
ATOM 1362 C CA . GLY A 1 174 ? -20.290 2.503 9.981 1.00 95.06 174 GLY A CA 1
ATOM 1363 C C . GLY A 1 174 ? -19.551 2.163 11.277 1.00 95.06 174 GLY A C 1
ATOM 1364 O O . GLY A 1 174 ? -20.192 1.800 12.262 1.00 95.06 174 GLY A O 1
ATOM 1365 N N . ILE A 1 175 ? -18.219 2.260 11.292 1.00 96.00 175 ILE A N 1
ATOM 1366 C CA . ILE A 1 175 ? -17.415 2.082 12.503 1.00 96.00 175 ILE A CA 1
ATOM 1367 C C . ILE A 1 175 ? -17.433 3.383 13.299 1.00 96.00 175 ILE A C 1
ATOM 1369 O O . ILE A 1 175 ? -17.016 4.433 12.811 1.00 96.00 175 ILE A O 1
ATOM 1373 N N . GLU A 1 176 ? -17.910 3.297 14.539 1.00 94.75 176 GLU A N 1
ATOM 1374 C CA . GLU A 1 176 ? -17.929 4.422 15.469 1.00 94.75 176 GLU A CA 1
ATOM 1375 C C . GLU A 1 176 ? -16.500 4.786 15.894 1.00 94.75 176 GLU A C 1
ATOM 1377 O O . GLU A 1 176 ? -15.783 3.976 16.486 1.00 94.75 176 GLU A O 1
ATOM 1382 N N . LEU A 1 177 ? -16.102 6.019 15.581 1.00 95.62 177 LEU A N 1
ATOM 1383 C CA . LEU A 1 177 ? -14.837 6.622 15.994 1.00 95.62 177 LEU A CA 1
ATOM 1384 C C . LEU A 1 177 ? -15.094 7.633 17.112 1.00 95.62 177 LEU A C 1
ATOM 1386 O O . LEU A 1 177 ? -16.151 8.264 17.162 1.00 95.62 177 LEU A O 1
ATOM 1390 N N . GLU A 1 178 ? -14.118 7.808 17.996 1.00 94.56 178 GLU A N 1
ATOM 1391 C CA . GLU A 1 178 ? -14.206 8.764 19.094 1.00 94.56 178 GLU A CA 1
ATOM 1392 C C . GLU A 1 178 ? -14.290 10.210 18.581 1.00 94.56 178 GLU A C 1
ATOM 1394 O O . GLU A 1 178 ? -13.701 10.568 17.554 1.00 94.56 178 GLU A O 1
ATOM 1399 N N . GLU A 1 179 ? -14.992 11.069 19.328 1.00 92.12 179 GLU A N 1
ATOM 1400 C CA . GLU A 1 179 ? -15.170 12.486 18.984 1.00 92.12 179 GLU A CA 1
ATOM 1401 C C . GLU A 1 179 ? -13.825 13.200 18.789 1.00 92.12 179 GLU A C 1
ATOM 1403 O O . GLU A 1 179 ? -13.699 14.048 17.909 1.00 92.12 179 GLU A O 1
ATOM 1408 N N . GLU A 1 180 ? -12.792 12.833 19.553 1.00 92.12 180 GLU A N 1
ATOM 1409 C CA . GLU A 1 180 ? -11.450 13.399 19.420 1.00 92.12 180 GLU A CA 1
ATOM 1410 C C . GLU A 1 180 ? -10.768 13.052 18.092 1.00 92.12 180 GLU A C 1
ATOM 1412 O O . GLU A 1 180 ? -9.982 13.860 17.602 1.00 92.12 180 GLU A O 1
ATOM 1417 N N . ILE A 1 181 ? -11.057 11.884 17.507 1.00 94.19 181 ILE A N 1
ATOM 1418 C CA . ILE A 1 181 ? -10.576 11.512 16.169 1.00 94.19 181 ILE A CA 1
ATOM 1419 C C . ILE A 1 181 ? -11.353 12.288 15.109 1.00 94.19 181 ILE A C 1
ATOM 1421 O O . ILE A 1 181 ? -10.754 12.841 14.187 1.00 94.19 181 ILE A O 1
ATOM 1425 N N . LEU A 1 182 ? -12.679 12.357 15.248 1.00 93.00 182 LEU A N 1
ATOM 1426 C CA . LEU A 1 182 ? -13.541 13.064 14.301 1.00 93.00 182 LEU A CA 1
ATOM 1427 C C . LEU A 1 182 ? -13.249 14.569 14.272 1.00 93.00 182 LEU A C 1
ATOM 1429 O O . LEU A 1 182 ? -13.251 15.164 13.197 1.00 93.00 182 LEU A O 1
ATOM 1433 N N . ALA A 1 183 ? -12.905 15.165 15.414 1.00 91.00 183 ALA A N 1
ATOM 1434 C CA . ALA A 1 183 ? -12.492 16.562 15.509 1.00 91.00 183 ALA A CA 1
ATOM 1435 C C . ALA A 1 183 ? -11.230 16.879 14.682 1.00 91.00 183 ALA A C 1
ATOM 1437 O O . ALA A 1 183 ? -11.030 18.026 14.295 1.00 91.00 183 ALA A O 1
ATOM 1438 N N . LEU A 1 184 ? -10.391 15.885 14.355 1.00 90.69 184 LEU A N 1
ATOM 1439 C CA . LEU A 1 184 ? -9.229 16.091 13.477 1.00 90.69 184 LEU A CA 1
ATOM 1440 C C . LEU A 1 184 ? -9.612 16.304 12.002 1.00 90.69 184 LEU A C 1
ATOM 1442 O O . LEU A 1 184 ? -8.753 16.685 11.207 1.00 90.69 184 LEU A O 1
ATOM 1446 N N . LEU A 1 185 ? -10.867 16.039 11.620 1.00 89.19 185 LEU A N 1
ATOM 1447 C CA . LEU A 1 185 ? -11.392 16.332 10.282 1.00 89.19 185 LEU A CA 1
ATOM 1448 C C . LEU A 1 185 ? -11.808 17.797 10.122 1.00 89.19 185 LEU A C 1
ATOM 1450 O O . LEU A 1 185 ? -12.004 18.251 8.993 1.00 89.19 185 LEU A O 1
ATOM 1454 N N . GLU A 1 186 ? -11.991 18.524 11.225 1.00 80.94 186 GLU A N 1
ATOM 1455 C CA . GLU A 1 186 ? -12.402 19.920 11.176 1.00 80.94 186 GLU A CA 1
ATOM 1456 C C . GLU A 1 186 ? -11.266 20.768 10.591 1.00 80.94 186 GLU A C 1
ATOM 1458 O O . GLU A 1 186 ? -10.139 20.791 11.090 1.00 80.94 186 GLU A O 1
ATOM 1463 N N . VAL A 1 187 ? -11.557 21.472 9.495 1.00 60.22 187 VAL A N 1
ATOM 1464 C CA . VAL A 1 187 ? -10.634 22.462 8.934 1.00 60.22 187 VAL A CA 1
ATOM 1465 C C . VAL A 1 187 ? -10.5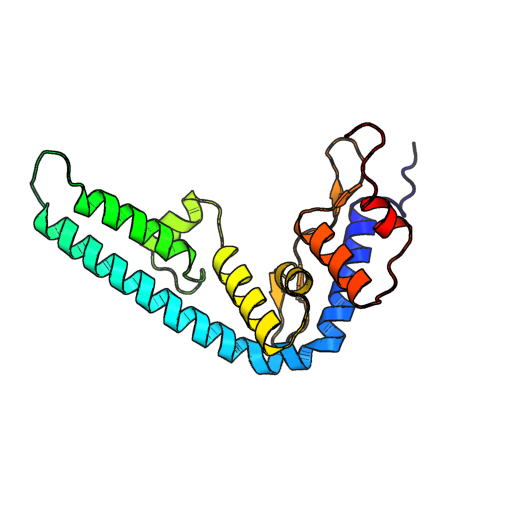65 23.633 9.922 1.00 60.22 187 VAL A C 1
ATOM 1467 O O . VAL A 1 187 ? -11.623 24.112 10.338 1.00 60.22 187 VAL A O 1
ATOM 1470 N N . PRO A 1 188 ? -9.371 24.125 10.305 1.00 55.69 188 PRO A N 1
ATOM 1471 C CA . PRO A 1 188 ? -9.271 25.279 11.190 1.00 55.69 188 PRO A CA 1
ATOM 1472 C C . PRO A 1 188 ? -10.057 26.462 10.618 1.00 55.69 188 PRO A C 1
ATOM 1474 O O . PRO A 1 188 ? -9.907 26.788 9.436 1.00 55.69 188 PRO A O 1
ATOM 1477 N N . GLU A 1 189 ? -10.875 27.116 11.448 1.00 44.31 189 GLU A N 1
ATOM 1478 C CA . GLU A 1 189 ? -11.621 28.313 11.048 1.00 44.31 189 GLU A CA 1
ATOM 1479 C C . GLU A 1 189 ? -10.677 29.329 10.371 1.00 44.31 189 GLU A C 1
ATOM 1481 O O . GLU A 1 189 ? -9.695 29.779 10.966 1.00 44.31 189 GLU A O 1
ATOM 1486 N N . GLY A 1 190 ? -10.972 29.688 9.114 1.00 44.53 190 GLY A N 1
ATOM 1487 C CA . GLY A 1 190 ? -10.230 30.704 8.353 1.00 44.53 190 GLY A CA 1
ATOM 1488 C C . GLY A 1 190 ? -9.344 30.203 7.204 1.00 44.53 190 GLY A C 1
ATOM 1489 O O . GLY A 1 190 ? -8.573 31.000 6.673 1.00 44.53 190 GLY A O 1
ATOM 1490 N N . MET A 1 191 ? -9.444 28.930 6.803 1.00 42.97 191 MET A N 1
ATOM 1491 C CA . MET A 1 191 ? -8.847 28.406 5.561 1.00 42.97 191 MET A CA 1
ATOM 1492 C C . MET A 1 191 ? -9.911 28.072 4.494 1.00 42.97 191 MET A C 1
ATOM 1494 O O . MET A 1 191 ? -9.953 26.950 3.993 1.00 42.97 191 MET A O 1
ATOM 1498 N N . GLU A 1 192 ? -10.759 29.052 4.159 1.00 42.09 192 GLU A N 1
ATOM 1499 C CA . GLU A 1 192 ? -11.523 29.095 2.894 1.00 42.09 192 GLU A CA 1
ATOM 1500 C C . GLU A 1 192 ? -10.833 30.010 1.872 1.00 42.09 192 GLU A C 1
ATOM 1502 O O . GLU A 1 192 ? -10.349 31.095 2.279 1.00 42.09 192 GLU A O 1
#

Foldseek 3Di:
DDDPPCFFLVNLLVQLVVLLLVLQVVQLQLCLVCLVVLLVVLQVVLVVQLVVLVVQLVVLCVVCPPPDDDSPSNVVSLVSNLVSLLSHAPVRHDPSSVVSCVVVVSHNLNVQLSSLVSSCVRRVAQSLSSSQAPDADSSRGGPDGDRQWDQPVPRHIAGDPSVVSSVVRCVVVVNDDDPSSVVNPDDPPPPD

Secondary structure (DSSP, 8-state):
----GGGSHHHHHHHHHHHHHHHHHHHHHHHHHHHHHHHHHHHHHHHHHHHHHHHHHHHHHHHHTT--S--HHHHHHHHHHHHHHTTS-GGG--HHHHHHHHHTT-TTHHHHHHHHHHHHHHH---HHHHHHEEEE-TTS-EEEE--SEEE-SSS-EEE-HHHHHHHHHHHHTT----HHHHGGGSPPTT--

pLDDT: mean 88.59, std 12.34, range [40.59, 98.56]

Radius of gyration: 21.33 Å; chains: 1; bounding box: 52×47×61 Å

Sequence (192 aa):
MKMNEFRSPSYLNELLTNHLGRYIDSNKHLINENYDSELASYVRNSKVIFETQREIQRNAEEFYSGRIGKMPIYDLSTFLVTAASLFIPEHLRDEHAVLNAEKMGAGDQVPNAHLSARLSLVTNLSFPCLLAVTTYDHDGSMISAHDLVVDDGKGNSQLTMFGLGVVMSLNSEGIELEEEILALLEVPEGME